Protein AF-A0A2D7XS39-F1 (afdb_monomer_lite)

Sequence (233 aa):
MFDLRCVLALLPALLLLGCTPQSPRDAAYDLILQNSDLSPELRQAIELQRDRPPQDGNQGPLLPLEVTPISEVTIEEADETRYVHSVSVGNWSVKCWYTRRASSTRREVMCDVAPWIGGSIGEFPFATVIGGSVQFSSRRDPQLTIKSPQREANSEWSFACGSKRWSGQSERSRDTMLYDRDAAAFIQVMKTRDCVVSYTPKNGETRDVTMLKHGFREAYSYAQRYMTSPKMG

Structure (mmCIF, N/CA/C/O backbone):
data_AF-A0A2D7XS39-F1
#
_entry.id   AF-A0A2D7XS39-F1
#
loop_
_atom_site.group_PDB
_atom_site.id
_atom_site.type_symbol
_atom_site.label_atom_id
_atom_site.label_alt_id
_atom_site.label_comp_id
_atom_site.label_asym_id
_atom_site.label_entity_id
_atom_site.label_seq_id
_atom_site.pdbx_PDB_ins_code
_atom_site.Cartn_x
_atom_site.Cartn_y
_atom_site.Cartn_z
_atom_site.occupancy
_atom_site.B_iso_or_equiv
_atom_site.auth_seq_id
_atom_site.auth_comp_id
_atom_site.auth_asym_id
_atom_site.auth_atom_id
_atom_site.pdbx_PDB_model_num
ATOM 1 N N . MET A 1 1 ? 59.815 26.074 25.516 1.00 36.22 1 MET A N 1
ATOM 2 C CA . MET A 1 1 ? 59.595 26.431 24.100 1.00 36.22 1 MET A CA 1
ATOM 3 C C . MET A 1 1 ? 58.187 26.001 23.734 1.00 36.22 1 MET A C 1
ATOM 5 O O . MET A 1 1 ? 57.973 24.824 23.490 1.00 36.22 1 MET A O 1
ATOM 9 N N . PHE A 1 2 ? 57.229 26.922 23.813 1.00 29.75 2 PHE A N 1
ATOM 10 C CA . PHE A 1 2 ? 55.861 26.721 23.336 1.00 29.75 2 PHE A CA 1
ATOM 11 C C . PHE A 1 2 ? 55.734 27.543 22.062 1.00 29.75 2 PHE A C 1
ATOM 13 O O . PHE A 1 2 ? 55.921 28.758 22.109 1.00 29.75 2 PHE A O 1
ATOM 20 N N . ASP A 1 3 ? 55.541 26.866 20.933 1.00 29.73 3 ASP A N 1
ATOM 21 C CA . ASP A 1 3 ? 55.447 27.525 19.639 1.00 29.73 3 ASP A CA 1
ATOM 22 C C . ASP A 1 3 ? 54.031 28.069 19.430 1.00 29.73 3 ASP A C 1
ATOM 24 O O . ASP A 1 3 ? 53.022 27.420 19.718 1.00 29.73 3 ASP A O 1
ATOM 28 N N . LEU A 1 4 ? 54.011 29.315 18.984 1.00 34.59 4 LEU A N 1
ATOM 29 C CA . LEU A 1 4 ? 52.914 30.259 18.949 1.00 34.59 4 LEU A CA 1
ATOM 30 C C . LEU A 1 4 ? 52.592 30.493 17.476 1.00 34.59 4 LEU A C 1
ATOM 32 O O . LEU A 1 4 ? 53.328 31.207 16.801 1.00 34.59 4 LEU A O 1
ATOM 36 N N . ARG A 1 5 ? 51.486 29.941 16.966 1.00 34.53 5 ARG A N 1
ATOM 37 C CA . ARG A 1 5 ? 50.914 30.365 15.675 1.00 34.53 5 ARG A CA 1
ATOM 38 C C . ARG A 1 5 ? 49.391 30.435 15.743 1.00 34.53 5 ARG A C 1
ATOM 40 O O . ARG A 1 5 ? 48.683 29.623 15.163 1.00 34.53 5 ARG A O 1
ATOM 47 N N . CYS A 1 6 ? 48.903 31.464 16.433 1.00 31.41 6 CYS A N 1
ATOM 48 C CA . CYS A 1 6 ? 47.623 32.083 16.104 1.00 31.41 6 CYS A CA 1
ATOM 49 C C . CYS A 1 6 ? 47.830 32.942 14.852 1.00 31.41 6 CYS A C 1
ATOM 51 O O . CYS A 1 6 ? 48.403 34.026 14.936 1.00 31.41 6 CYS A O 1
ATOM 53 N N . VAL A 1 7 ? 47.357 32.474 13.700 1.00 32.84 7 VAL A N 1
ATOM 54 C CA . VAL A 1 7 ? 47.045 33.358 12.575 1.00 32.84 7 VAL A CA 1
ATOM 55 C C . VAL A 1 7 ? 45.537 33.554 12.595 1.00 32.84 7 VAL A C 1
ATOM 57 O O . VAL A 1 7 ? 44.775 32.679 12.193 1.00 32.84 7 VAL A O 1
ATOM 60 N N . LEU A 1 8 ? 45.124 34.710 13.117 1.00 34.88 8 LEU A N 1
ATOM 61 C CA . LEU A 1 8 ? 43.824 35.293 12.823 1.00 34.88 8 LEU A CA 1
ATOM 62 C C . LEU A 1 8 ? 43.754 35.524 11.309 1.00 34.88 8 LEU A C 1
ATOM 64 O O . LEU A 1 8 ? 44.429 36.409 10.786 1.00 34.88 8 LEU A O 1
ATOM 68 N N . ALA A 1 9 ? 42.910 34.765 10.621 1.00 32.25 9 ALA A N 1
ATOM 69 C CA . ALA A 1 9 ? 42.350 35.172 9.344 1.00 32.25 9 ALA A CA 1
ATOM 70 C C . ALA A 1 9 ? 40.850 35.404 9.558 1.00 32.25 9 ALA A C 1
ATOM 72 O O . ALA A 1 9 ? 40.092 34.487 9.861 1.00 32.25 9 ALA A O 1
ATOM 73 N N . LEU A 1 10 ? 40.492 36.683 9.488 1.00 33.38 10 LEU A N 1
ATOM 74 C CA . LEU A 1 10 ? 39.162 37.287 9.452 1.00 33.38 10 LEU A CA 1
ATOM 75 C C . LEU A 1 10 ? 38.047 36.357 8.930 1.00 33.38 10 LEU A C 1
ATOM 77 O O . LEU A 1 10 ? 37.942 36.100 7.734 1.00 33.38 10 LEU A O 1
ATOM 81 N N . LEU A 1 11 ? 37.166 35.933 9.836 1.00 31.06 11 LEU A N 1
ATOM 82 C CA . LEU A 1 11 ? 35.819 35.462 9.516 1.00 31.06 11 LEU A CA 1
ATOM 83 C C . LEU A 1 11 ? 34.902 36.682 9.329 1.00 31.06 11 LEU A C 1
ATOM 85 O O . LEU A 1 11 ? 34.767 37.464 10.274 1.00 31.06 11 LEU A O 1
ATOM 89 N N . PRO A 1 12 ? 34.189 36.833 8.199 1.00 37.47 12 PRO A N 1
ATOM 90 C CA . PRO A 1 12 ? 32.917 37.517 8.230 1.00 37.47 12 PRO A CA 1
ATOM 91 C C . PRO A 1 12 ? 31.901 36.546 8.833 1.00 37.47 12 PRO A C 1
ATOM 93 O O . PRO A 1 12 ? 31.498 35.552 8.231 1.00 37.47 12 PRO A O 1
ATOM 96 N N . ALA A 1 13 ? 31.503 36.844 10.064 1.00 41.47 13 ALA A N 1
ATOM 97 C CA . ALA A 1 13 ? 30.257 36.369 10.624 1.00 41.47 13 ALA A CA 1
ATOM 98 C C . ALA A 1 13 ? 29.106 36.875 9.743 1.00 41.47 13 ALA A C 1
ATOM 100 O O . ALA A 1 13 ? 28.754 38.044 9.835 1.00 41.47 13 ALA A O 1
ATOM 101 N N . LEU A 1 14 ? 28.557 36.022 8.877 1.00 37.22 14 LEU A N 1
ATOM 102 C CA . LEU A 1 14 ? 27.189 36.112 8.354 1.00 37.22 14 LEU A CA 1
ATOM 103 C C . LEU A 1 14 ? 26.901 34.894 7.471 1.00 37.22 14 LEU A C 1
ATOM 105 O O . LEU A 1 14 ? 27.392 34.802 6.354 1.00 37.22 14 LEU A O 1
ATOM 109 N N . LEU A 1 15 ? 26.101 33.988 8.041 1.00 34.94 15 LEU A N 1
ATOM 110 C CA . LEU A 1 15 ? 25.218 32.964 7.452 1.00 34.94 15 LEU A CA 1
ATOM 111 C C . LEU A 1 15 ? 25.275 31.672 8.281 1.00 34.94 15 LEU A C 1
ATOM 113 O O . LEU A 1 15 ? 25.484 30.574 7.780 1.00 34.94 15 LEU A O 1
ATOM 117 N N . LEU A 1 16 ? 24.999 31.808 9.581 1.00 35.16 16 LEU A N 1
ATOM 118 C CA . LEU A 1 16 ? 24.351 30.739 10.335 1.00 35.16 16 LEU A CA 1
ATOM 119 C C . LEU A 1 16 ? 22.867 30.718 9.932 1.00 35.16 16 LEU A C 1
ATOM 121 O O . LEU A 1 16 ? 21.994 31.088 10.711 1.00 35.16 16 LEU A O 1
ATOM 125 N N . LEU A 1 17 ? 22.575 30.312 8.694 1.00 36.09 17 LEU A N 1
ATOM 126 C CA . LEU A 1 17 ? 21.318 29.617 8.445 1.00 36.09 17 LEU A CA 1
ATOM 127 C C . LEU A 1 17 ? 21.561 28.213 8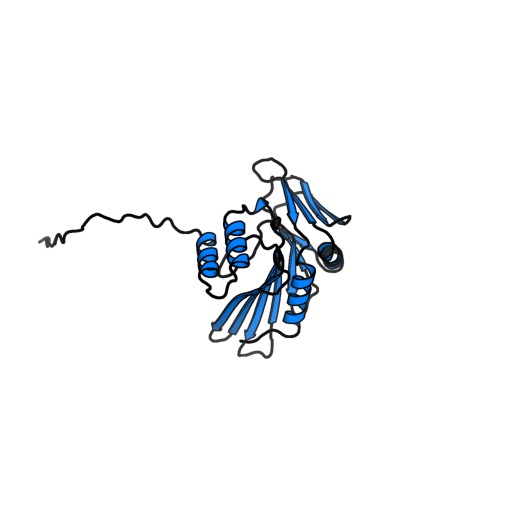.973 1.00 36.09 17 LEU A C 1
ATOM 129 O O . LEU A 1 17 ? 22.277 27.422 8.363 1.00 36.09 17 LEU A O 1
ATOM 133 N N . GLY A 1 18 ? 21.062 27.958 10.180 1.00 32.88 18 GLY A N 1
ATOM 134 C CA . GLY A 1 18 ? 21.101 26.635 10.770 1.00 32.88 18 GLY A CA 1
ATOM 135 C C . GLY A 1 18 ? 20.455 25.647 9.809 1.00 32.88 18 GLY A C 1
ATOM 136 O O . GLY A 1 18 ? 19.232 25.615 9.686 1.00 32.88 18 GLY A O 1
ATOM 137 N N . CYS A 1 19 ? 21.280 24.838 9.144 1.00 39.06 19 CYS A N 1
ATOM 138 C CA . CYS A 1 19 ? 20.850 23.572 8.581 1.00 39.06 19 CYS A CA 1
ATOM 139 C C . CYS A 1 19 ? 20.412 22.718 9.767 1.00 39.06 19 CYS A C 1
ATOM 141 O O . CYS A 1 19 ? 21.209 22.036 10.411 1.00 39.06 19 CYS A O 1
ATOM 143 N N . THR A 1 20 ? 19.133 22.827 10.108 1.00 50.84 20 THR A N 1
ATOM 144 C CA . THR A 1 20 ? 18.457 21.788 10.871 1.00 50.84 20 THR A CA 1
ATOM 145 C C . THR A 1 20 ? 18.714 20.467 10.147 1.00 50.84 20 THR A C 1
ATOM 147 O O . THR A 1 20 ? 18.712 20.445 8.913 1.00 50.84 20 THR A O 1
ATOM 150 N N . PRO A 1 21 ? 18.993 19.365 10.862 1.00 45.06 21 PRO A N 1
ATOM 151 C CA . PRO A 1 21 ? 19.063 18.075 10.203 1.00 45.06 21 PRO A CA 1
ATOM 152 C C . PRO A 1 21 ? 17.690 17.818 9.576 1.00 45.06 21 PRO A C 1
ATOM 154 O O . PRO A 1 21 ? 16.707 17.633 10.297 1.00 45.06 21 PRO A O 1
ATOM 157 N N . GLN A 1 22 ? 17.618 17.862 8.242 1.00 57.19 22 GLN A N 1
ATOM 158 C CA . GLN A 1 22 ? 16.451 17.396 7.503 1.00 57.19 22 GLN A CA 1
ATOM 159 C C . GLN A 1 22 ? 16.158 15.985 7.985 1.00 57.19 22 GLN A C 1
ATOM 161 O O . GLN A 1 22 ? 17.055 15.135 8.037 1.00 57.19 22 GLN A O 1
ATOM 166 N N . SER A 1 23 ? 14.917 15.731 8.390 1.00 60.38 23 SER A N 1
ATOM 167 C CA . SER A 1 23 ? 14.563 14.368 8.747 1.00 60.38 23 SER A CA 1
ATOM 168 C C . SER A 1 23 ? 14.767 13.476 7.508 1.00 60.38 23 SER A C 1
ATOM 170 O O . SER A 1 23 ? 14.586 13.946 6.381 1.00 60.38 23 SER A O 1
ATOM 172 N N . PRO A 1 24 ? 15.102 12.179 7.654 1.00 57.19 24 PRO A N 1
ATOM 173 C CA . PRO A 1 24 ? 15.197 11.265 6.508 1.00 57.19 24 PRO A CA 1
ATOM 174 C C . PRO A 1 24 ? 13.922 11.230 5.649 1.00 57.19 24 PRO A C 1
ATOM 176 O O . PRO A 1 24 ? 13.959 10.864 4.479 1.00 57.19 24 PRO A O 1
ATOM 179 N N . ARG A 1 25 ? 12.786 11.616 6.243 1.00 54.06 25 ARG A N 1
ATOM 180 C CA . ARG A 1 25 ? 11.518 11.848 5.556 1.00 54.06 25 ARG A CA 1
ATOM 181 C C . ARG A 1 25 ? 11.608 13.052 4.615 1.00 54.06 25 ARG A C 1
ATOM 183 O O . ARG A 1 25 ? 11.310 12.887 3.439 1.00 54.06 25 ARG A O 1
ATOM 190 N N . ASP A 1 26 ? 12.027 14.215 5.106 1.00 58.00 26 ASP A N 1
ATOM 191 C CA . ASP A 1 26 ? 12.093 15.458 4.321 1.00 58.00 26 ASP A CA 1
ATOM 192 C C . ASP A 1 26 ? 13.069 15.332 3.144 1.00 58.00 26 ASP A C 1
ATOM 194 O O . ASP A 1 26 ? 12.731 15.701 2.023 1.00 58.00 26 ASP A O 1
ATOM 198 N N . ALA A 1 27 ? 14.221 14.691 3.366 1.00 60.78 27 ALA A N 1
ATOM 199 C CA . ALA A 1 27 ? 15.197 14.421 2.309 1.00 60.78 27 ALA A CA 1
ATOM 200 C C . ALA A 1 27 ? 14.632 13.534 1.178 1.00 60.78 27 ALA A C 1
ATOM 202 O O . ALA A 1 27 ? 14.939 13.746 0.007 1.00 60.78 27 ALA A O 1
ATOM 203 N N . ALA A 1 28 ? 13.779 12.554 1.503 1.00 58.25 28 ALA A N 1
ATOM 204 C CA . ALA A 1 28 ? 13.157 11.689 0.500 1.00 58.25 28 ALA A CA 1
ATOM 205 C C . ALA A 1 28 ? 12.107 12.429 -0.347 1.00 58.25 28 ALA A C 1
ATOM 207 O O . ALA A 1 28 ? 12.023 12.191 -1.552 1.00 58.25 28 ALA A O 1
ATOM 208 N N . TYR A 1 29 ? 11.327 13.337 0.253 1.00 60.84 29 TYR A N 1
ATOM 209 C CA . TYR A 1 29 ? 10.402 14.184 -0.509 1.00 60.84 29 TYR A CA 1
ATOM 210 C C . TYR A 1 29 ? 11.146 15.111 -1.456 1.00 60.84 29 TYR A C 1
ATOM 212 O O . TYR A 1 29 ? 10.738 15.240 -2.606 1.00 60.84 29 TYR A O 1
ATOM 220 N N . ASP A 1 30 ? 12.233 15.724 -0.993 1.00 65.50 30 ASP A N 1
ATOM 221 C CA . ASP A 1 30 ? 13.013 16.640 -1.817 1.00 65.50 30 ASP A CA 1
ATOM 222 C C . ASP A 1 30 ? 13.611 15.923 -3.033 1.00 65.50 30 ASP A C 1
ATOM 224 O O . ASP A 1 30 ? 13.536 16.451 -4.138 1.00 65.50 30 ASP A O 1
ATOM 228 N N . LEU A 1 31 ? 14.103 14.688 -2.872 1.00 62.44 31 LEU A N 1
ATOM 229 C CA . LEU A 1 31 ? 14.583 13.866 -3.991 1.00 62.44 31 LEU A CA 1
ATOM 230 C C . LEU A 1 31 ? 13.484 13.569 -5.019 1.00 62.44 31 LEU A C 1
ATOM 232 O O . LEU A 1 31 ? 13.721 13.674 -6.220 1.00 62.44 31 LEU A O 1
ATOM 236 N N . ILE A 1 32 ? 12.275 13.223 -4.564 1.00 61.75 32 ILE A N 1
ATOM 237 C CA . ILE A 1 32 ? 11.143 12.975 -5.465 1.00 61.75 32 ILE A CA 1
ATOM 238 C C . ILE A 1 32 ? 10.759 14.278 -6.175 1.00 61.75 32 ILE A C 1
ATOM 240 O O . ILE A 1 32 ? 10.653 14.300 -7.395 1.00 61.75 32 ILE A O 1
ATOM 244 N N . LEU A 1 33 ? 10.595 15.380 -5.440 1.00 67.00 33 LEU A N 1
ATOM 245 C CA . LEU A 1 33 ? 10.200 16.676 -5.997 1.00 67.00 33 LEU A CA 1
ATOM 246 C C . LEU A 1 33 ? 11.266 17.281 -6.923 1.00 67.00 33 LEU A C 1
ATOM 248 O O . LEU A 1 33 ? 10.940 18.114 -7.766 1.00 67.00 33 LEU A O 1
ATOM 252 N N . GLN A 1 34 ? 12.525 16.871 -6.826 1.00 68.38 34 GLN A N 1
ATOM 253 C CA . GLN A 1 34 ? 13.566 17.276 -7.773 1.00 68.38 34 GLN A CA 1
ATOM 254 C C . GLN A 1 34 ? 13.463 16.566 -9.133 1.00 68.38 34 GLN A C 1
ATOM 256 O O . GLN A 1 34 ? 14.101 17.008 -10.086 1.00 68.38 34 GLN A O 1
ATOM 261 N N . ASN A 1 35 ? 12.639 15.520 -9.263 1.00 65.00 35 ASN A N 1
ATOM 262 C CA . ASN A 1 35 ? 12.405 14.851 -10.539 1.00 65.00 35 ASN A CA 1
ATOM 263 C C . ASN A 1 35 ? 11.616 15.769 -11.503 1.00 65.00 35 ASN A C 1
ATOM 265 O O . ASN A 1 35 ? 10.480 16.170 -11.223 1.00 65.00 35 ASN A O 1
ATOM 269 N N . SER A 1 36 ? 12.241 16.113 -12.636 1.00 64.19 36 SER A N 1
ATOM 270 C CA . SER A 1 36 ? 11.687 16.990 -13.678 1.00 64.19 36 SER A CA 1
ATOM 271 C C . SER A 1 36 ? 10.506 16.381 -14.427 1.00 64.19 36 SER A C 1
ATOM 273 O O . SER A 1 36 ? 9.717 17.121 -15.008 1.00 64.19 36 SER A O 1
ATOM 275 N N . ASP A 1 37 ? 10.368 15.058 -14.388 1.00 64.50 37 ASP A N 1
ATOM 276 C CA . ASP A 1 37 ? 9.390 14.313 -15.182 1.00 64.50 37 ASP A CA 1
ATOM 277 C C . ASP A 1 37 ? 8.052 14.143 -14.443 1.00 64.50 37 ASP A C 1
ATOM 279 O O . ASP A 1 37 ? 7.102 13.566 -14.972 1.00 64.50 37 ASP A O 1
ATOM 283 N N . LEU A 1 38 ? 7.949 14.655 -13.210 1.00 58.50 38 LEU A N 1
ATOM 284 C CA . LEU A 1 38 ? 6.698 14.660 -12.459 1.00 58.50 38 LEU A CA 1
ATOM 285 C C . LEU A 1 38 ? 5.711 15.667 -13.048 1.00 58.50 38 LEU A C 1
ATOM 287 O O . LEU A 1 38 ? 6.014 16.858 -13.160 1.00 58.50 38 LEU A O 1
ATOM 291 N N . SER A 1 39 ? 4.487 15.207 -13.319 1.00 61.50 39 SER A N 1
ATOM 292 C CA . SER A 1 39 ? 3.403 16.107 -13.709 1.00 61.50 39 SER A CA 1
ATOM 293 C C . SER A 1 39 ? 3.091 17.116 -12.586 1.00 61.50 39 SER A C 1
ATOM 295 O O . SER A 1 39 ? 3.282 16.802 -11.401 1.00 61.50 39 SER A O 1
ATOM 297 N N . PRO A 1 40 ? 2.589 18.321 -12.913 1.00 64.88 40 PRO A N 1
ATOM 298 C CA . PRO A 1 40 ? 2.191 19.316 -11.915 1.00 64.88 40 PRO A CA 1
ATOM 299 C C . PRO A 1 40 ? 1.188 18.778 -10.884 1.00 64.88 40 PRO A C 1
ATOM 301 O O . PRO A 1 40 ? 1.301 19.072 -9.695 1.00 64.88 40 PRO A O 1
ATOM 304 N N . GLU A 1 41 ? 0.246 17.943 -11.318 1.00 54.91 41 GLU A N 1
ATOM 305 C CA . GLU A 1 41 ? -0.782 17.334 -10.470 1.00 54.91 41 GLU A CA 1
ATOM 306 C C . GLU A 1 41 ? -0.169 16.345 -9.477 1.00 54.91 41 GLU A C 1
ATOM 308 O O . GLU A 1 41 ? -0.542 16.321 -8.302 1.00 54.91 41 GLU A O 1
ATOM 313 N N . LEU A 1 42 ? 0.802 15.543 -9.925 1.00 56.06 42 LEU A N 1
ATOM 314 C CA . LEU A 1 42 ? 1.500 14.600 -9.058 1.00 56.06 42 LEU A CA 1
ATOM 315 C C . LEU A 1 42 ? 2.417 15.328 -8.074 1.00 56.06 42 LEU A C 1
ATOM 317 O O . LEU A 1 42 ? 2.445 14.976 -6.897 1.00 56.06 42 LEU A O 1
ATOM 321 N N . ARG A 1 43 ? 3.120 16.371 -8.523 1.00 67.69 43 ARG A N 1
ATOM 322 C CA . ARG A 1 43 ? 3.928 17.241 -7.658 1.00 67.69 43 ARG A CA 1
ATOM 323 C C . ARG A 1 43 ? 3.074 17.851 -6.547 1.00 67.69 43 ARG A C 1
ATOM 325 O O . ARG A 1 43 ? 3.401 17.691 -5.374 1.00 67.69 43 ARG A O 1
ATOM 332 N N . GLN A 1 44 ? 1.930 18.431 -6.903 1.00 61.16 44 GLN A N 1
ATOM 333 C CA . GLN A 1 44 ? 0.979 18.985 -5.941 1.00 61.16 44 GLN A CA 1
ATOM 334 C C . GLN A 1 44 ? 0.428 17.910 -4.992 1.00 61.16 44 GLN A C 1
ATOM 336 O O . GLN A 1 44 ? 0.265 18.155 -3.798 1.00 61.16 44 GLN A O 1
ATOM 341 N N . ALA A 1 45 ? 0.164 16.700 -5.489 1.00 55.91 45 ALA A N 1
ATOM 342 C CA . ALA A 1 45 ? -0.263 15.584 -4.654 1.00 55.91 45 ALA A CA 1
ATOM 343 C C . ALA A 1 45 ? 0.832 15.132 -3.677 1.00 55.91 45 ALA A C 1
ATOM 345 O O . ALA A 1 45 ? 0.528 14.845 -2.522 1.00 55.91 45 ALA A O 1
ATOM 346 N N . ILE A 1 46 ? 2.095 15.076 -4.105 1.00 62.47 46 ILE A N 1
ATOM 347 C CA . ILE A 1 46 ? 3.244 14.751 -3.249 1.00 62.47 46 ILE A CA 1
ATOM 348 C C . ILE A 1 46 ? 3.405 15.810 -2.160 1.00 62.47 46 ILE A C 1
ATOM 350 O O . ILE A 1 46 ? 3.563 15.451 -0.996 1.00 62.47 46 ILE A O 1
ATOM 354 N N . GLU A 1 47 ? 3.303 17.090 -2.516 1.00 66.06 47 GLU A N 1
ATOM 355 C CA . GLU A 1 47 ? 3.359 18.215 -1.579 1.00 66.06 47 GLU A CA 1
ATOM 356 C C . GLU A 1 47 ? 2.197 18.171 -0.575 1.00 66.06 47 GLU A C 1
ATOM 358 O O . GLU A 1 47 ? 2.423 18.222 0.630 1.00 66.06 47 GLU A O 1
ATOM 363 N N . LEU A 1 48 ? 0.960 17.936 -1.025 1.00 58.25 48 LEU A N 1
ATOM 364 C CA . LEU A 1 48 ? -0.196 17.766 -0.132 1.00 58.25 48 LEU A CA 1
ATOM 365 C C . LEU A 1 48 ? -0.011 16.576 0.827 1.00 58.25 48 LEU A C 1
ATOM 367 O O . LEU A 1 48 ? -0.467 16.588 1.968 1.00 58.25 48 LEU A O 1
ATOM 371 N N . GLN A 1 49 ? 0.648 15.520 0.354 1.00 55.16 49 GLN A N 1
ATOM 372 C CA . GLN A 1 49 ? 0.942 14.315 1.126 1.00 55.16 49 GLN A CA 1
ATOM 373 C C . GLN A 1 49 ? 2.205 14.456 1.992 1.00 55.16 49 GLN A C 1
ATOM 375 O O . GLN A 1 49 ? 2.447 13.606 2.855 1.00 55.16 49 GLN A O 1
ATOM 380 N N . ARG A 1 50 ? 3.004 15.513 1.794 1.00 61.09 50 ARG A N 1
ATOM 381 C CA . ARG A 1 50 ? 4.161 15.874 2.621 1.00 61.09 50 ARG A CA 1
ATOM 382 C C . ARG A 1 50 ? 3.753 16.289 4.012 1.00 61.09 50 ARG A C 1
ATOM 384 O O . ARG A 1 50 ? 4.255 15.739 4.991 1.00 61.09 50 ARG A O 1
ATOM 391 N N . ASP A 1 51 ? 2.782 17.180 4.079 1.00 58.06 51 ASP A N 1
ATOM 392 C CA . ASP A 1 51 ? 2.353 17.772 5.341 1.00 58.06 51 ASP A CA 1
ATOM 393 C C . ASP A 1 51 ? 1.274 16.941 6.035 1.00 58.06 51 ASP A C 1
ATOM 395 O O . ASP A 1 51 ? 0.875 17.224 7.166 1.00 58.06 51 ASP A O 1
ATOM 399 N N . ARG A 1 52 ? 0.832 15.857 5.387 1.00 57.62 52 ARG A N 1
ATOM 400 C CA . ARG A 1 52 ? -0.133 14.943 5.976 1.00 57.62 52 ARG A CA 1
ATOM 401 C C . ARG A 1 52 ? 0.496 14.090 7.059 1.00 57.62 52 ARG A C 1
ATOM 403 O O . ARG A 1 52 ? 1.541 13.457 6.848 1.00 57.62 52 ARG A O 1
ATOM 410 N N . PRO A 1 53 ? -0.115 14.063 8.245 1.00 59.12 53 PRO A N 1
ATOM 411 C CA . PRO A 1 53 ? 0.390 13.244 9.306 1.00 59.12 53 PRO A CA 1
ATOM 412 C C . PRO A 1 53 ? -0.006 11.775 9.044 1.00 59.12 53 PRO A C 1
ATOM 414 O O . PRO A 1 53 ? -1.067 11.501 8.479 1.00 59.12 53 PRO A O 1
ATOM 417 N N . PRO A 1 54 ? 0.824 10.789 9.430 1.00 57.03 54 PRO A N 1
ATOM 418 C CA . PRO A 1 54 ? 0.598 9.398 9.030 1.00 57.03 54 PRO A CA 1
ATOM 419 C C . PRO A 1 54 ? -0.699 8.767 9.557 1.00 57.03 54 PRO A C 1
ATOM 421 O O . PRO A 1 54 ? -1.111 7.715 9.070 1.00 57.03 54 PRO A O 1
ATOM 424 N N . GLN A 1 55 ? -1.335 9.401 10.545 1.00 57.56 55 GLN A N 1
ATOM 425 C CA . GLN A 1 55 ? -2.651 9.023 11.054 1.00 57.56 55 GLN A CA 1
ATOM 426 C C . GLN A 1 55 ? -3.817 9.265 10.085 1.00 57.56 55 GLN A C 1
ATOM 428 O O . GLN A 1 55 ? -4.918 8.825 10.387 1.00 57.56 55 GLN A O 1
ATOM 433 N N . ASP A 1 56 ? -3.605 9.904 8.935 1.00 64.56 56 ASP A N 1
ATOM 434 C CA . ASP A 1 56 ? -4.700 10.226 8.006 1.00 64.56 56 ASP A CA 1
ATOM 435 C C . ASP A 1 56 ? -4.936 9.135 6.940 1.00 64.56 56 ASP A C 1
ATOM 437 O O . ASP A 1 56 ? -5.902 9.188 6.173 1.00 64.56 56 ASP A O 1
ATOM 441 N N . GLY A 1 57 ? -4.087 8.100 6.892 1.00 69.44 57 GLY A N 1
ATOM 442 C CA . GLY A 1 57 ? -4.164 7.072 5.850 1.00 69.44 57 GLY A CA 1
ATOM 443 C C . GLY A 1 57 ? -3.858 7.659 4.467 1.00 69.44 57 GLY A C 1
ATOM 444 O O . GLY A 1 57 ? -3.204 8.692 4.358 1.00 69.44 57 GLY A O 1
ATOM 445 N N . ASN A 1 58 ? -4.332 7.026 3.389 1.00 75.69 58 ASN A N 1
ATOM 446 C CA . ASN A 1 58 ? -4.234 7.579 2.024 1.00 75.69 58 ASN A CA 1
ATOM 447 C C . ASN A 1 58 ? -5.481 8.392 1.618 1.00 75.69 58 ASN A C 1
ATOM 449 O O . ASN A 1 58 ? -5.735 8.586 0.425 1.00 75.69 58 ASN A O 1
ATOM 453 N N . GLN A 1 59 ? -6.279 8.846 2.590 1.00 69.69 59 GLN A N 1
ATOM 454 C CA . GLN A 1 59 ? -7.477 9.654 2.347 1.00 69.69 59 GLN A CA 1
ATOM 455 C C . GLN A 1 59 ? -7.077 10.997 1.775 1.00 69.69 59 GLN A C 1
ATOM 457 O O . GLN A 1 59 ? -6.237 11.657 2.360 1.00 69.69 59 GLN A O 1
ATOM 462 N N . GLY A 1 60 ? -7.660 11.448 0.670 1.00 70.12 60 GLY A N 1
ATOM 463 C CA . GLY A 1 60 ? -7.316 12.713 0.019 1.00 70.12 60 GLY A CA 1
ATOM 464 C C . GLY A 1 60 ? -8.030 12.885 -1.310 1.00 70.12 60 GLY A C 1
ATOM 465 O O . GLY A 1 60 ? -8.931 12.101 -1.608 1.00 70.12 60 GLY A O 1
ATOM 466 N N . PRO A 1 61 ? -7.616 13.874 -2.120 1.00 72.25 61 PRO A N 1
ATOM 467 C CA . PRO A 1 61 ? -8.010 13.925 -3.518 1.00 72.25 61 PRO A CA 1
ATOM 468 C C . PRO A 1 61 ? -7.738 12.577 -4.191 1.00 72.25 61 PRO A C 1
ATOM 470 O O . PRO A 1 61 ? -6.725 11.921 -3.917 1.00 72.25 61 PRO A O 1
ATOM 473 N N . LEU A 1 62 ? -8.665 12.157 -5.048 1.00 79.12 62 LEU A N 1
ATOM 474 C CA . LEU A 1 62 ? -8.483 10.959 -5.854 1.00 79.12 62 LEU A CA 1
ATOM 475 C C . LEU A 1 62 ? -7.389 11.240 -6.879 1.00 79.12 62 LEU A C 1
ATOM 477 O O . LEU A 1 62 ? -7.525 12.147 -7.698 1.00 79.12 62 LEU A O 1
ATOM 481 N N . LEU A 1 63 ? -6.304 10.475 -6.811 1.00 77.19 63 LEU A N 1
ATOM 482 C CA . LEU A 1 63 ? -5.193 10.628 -7.745 1.00 77.19 63 LEU A CA 1
ATOM 483 C C . LEU A 1 63 ? -5.499 9.913 -9.073 1.00 77.19 63 LEU A C 1
ATOM 485 O O . LEU A 1 63 ? -6.333 9.000 -9.099 1.00 77.19 63 LEU A O 1
ATOM 489 N N . PRO A 1 64 ? -4.847 10.294 -10.183 1.00 76.25 64 PRO A N 1
ATOM 490 C CA . PRO A 1 64 ? -5.022 9.615 -11.462 1.00 76.25 64 PRO A CA 1
ATOM 491 C C . PRO A 1 64 ? -4.764 8.107 -11.359 1.00 76.25 64 PRO A C 1
ATOM 493 O O . PRO A 1 64 ? -3.856 7.663 -10.662 1.00 76.25 64 PRO A O 1
ATOM 496 N N . LEU A 1 65 ? -5.561 7.309 -12.074 1.00 85.56 65 LEU A N 1
ATOM 497 C CA . LEU A 1 65 ? -5.363 5.855 -12.175 1.00 85.56 65 LEU A CA 1
ATOM 498 C C . LEU A 1 65 ? -4.262 5.469 -13.175 1.00 85.56 65 LEU A C 1
ATOM 500 O O . LEU A 1 65 ? -3.993 4.285 -13.373 1.00 85.56 65 LEU A O 1
ATOM 504 N N . GLU A 1 66 ? -3.647 6.454 -13.826 1.00 83.06 66 GLU A N 1
ATOM 505 C CA . GLU A 1 66 ? -2.493 6.241 -14.687 1.00 83.06 66 GLU A CA 1
ATOM 506 C C . GLU A 1 66 ? -1.282 5.792 -13.864 1.00 83.06 66 GLU A C 1
ATOM 508 O O . GLU A 1 66 ? -1.044 6.270 -12.753 1.00 83.06 66 GLU A O 1
ATOM 513 N N . VAL A 1 67 ? -0.516 4.851 -14.419 1.00 83.38 67 VAL A N 1
ATOM 514 C CA . VAL A 1 67 ? 0.722 4.388 -13.797 1.00 83.38 67 VAL A CA 1
ATOM 515 C C . VAL A 1 67 ? 1.786 5.450 -13.998 1.00 83.38 67 VAL A C 1
ATOM 517 O O . VAL A 1 67 ? 2.280 5.612 -15.112 1.00 83.38 67 VAL A O 1
ATOM 520 N N . THR A 1 68 ? 2.177 6.120 -12.919 1.00 74.62 68 THR A N 1
ATOM 521 C CA . THR A 1 68 ? 3.209 7.157 -12.987 1.00 74.62 68 THR A CA 1
ATOM 522 C C . THR A 1 68 ? 4.515 6.648 -12.380 1.00 74.62 68 THR A C 1
ATOM 524 O O . THR A 1 68 ? 4.512 6.200 -11.229 1.00 74.62 68 THR A O 1
ATOM 527 N N . PRO A 1 69 ? 5.641 6.678 -13.114 1.00 75.25 69 PRO A N 1
ATOM 528 C CA . PRO A 1 69 ? 6.952 6.372 -12.551 1.00 75.25 69 PRO A CA 1
ATOM 529 C C . PRO A 1 69 ? 7.309 7.334 -11.414 1.00 75.25 69 PRO A C 1
ATOM 531 O O . PRO A 1 69 ? 7.095 8.537 -11.525 1.00 75.25 69 PRO A O 1
ATOM 534 N N . ILE A 1 70 ? 7.864 6.806 -10.323 1.00 69.00 70 ILE A N 1
ATOM 535 C CA . ILE A 1 70 ? 8.377 7.611 -9.202 1.00 69.00 70 ILE A CA 1
ATOM 536 C C . ILE A 1 70 ? 9.897 7.555 -9.179 1.00 69.00 70 ILE A C 1
ATOM 538 O O . ILE A 1 70 ? 10.563 8.583 -9.097 1.00 69.00 70 ILE A O 1
ATOM 542 N N . SER A 1 71 ? 10.445 6.340 -9.218 1.00 70.31 71 SER A N 1
ATOM 543 C CA . SER A 1 71 ? 11.882 6.116 -9.214 1.00 70.31 71 SER A CA 1
ATOM 544 C C . SER A 1 71 ? 12.240 4.782 -9.849 1.00 70.31 71 SER A C 1
ATOM 546 O O . SER A 1 71 ? 11.497 3.798 -9.763 1.00 70.31 71 SER A O 1
ATOM 548 N N . GLU A 1 72 ? 13.418 4.766 -10.454 1.00 73.75 72 GLU A N 1
ATOM 549 C CA . GLU A 1 72 ? 14.067 3.578 -10.975 1.00 73.75 72 GLU A CA 1
ATOM 550 C C . GLU A 1 72 ? 15.540 3.649 -10.590 1.00 73.75 72 GLU A C 1
ATOM 552 O O . GLU A 1 72 ? 16.206 4.650 -10.850 1.00 73.75 72 GLU A O 1
ATOM 557 N N . VAL A 1 73 ? 16.020 2.628 -9.887 1.00 75.19 73 VAL A N 1
ATOM 558 C CA . VAL A 1 73 ? 17.385 2.593 -9.363 1.00 75.19 73 VAL A CA 1
ATOM 559 C C . VAL A 1 73 ? 17.974 1.218 -9.611 1.00 75.19 73 VAL A C 1
ATOM 561 O O . VAL A 1 73 ? 17.397 0.203 -9.214 1.00 75.19 73 VAL A O 1
ATOM 564 N N . THR A 1 74 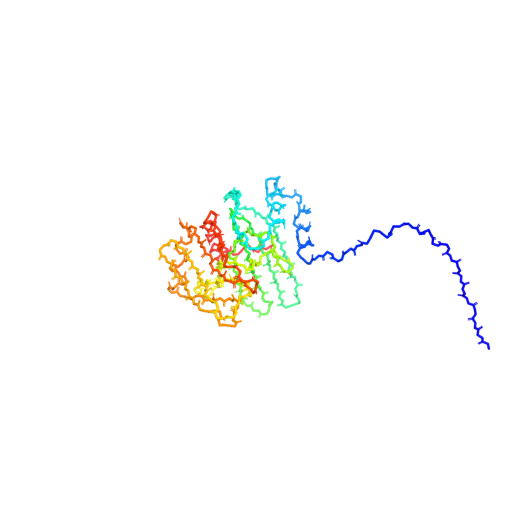? 19.153 1.210 -10.220 1.00 80.25 74 THR A N 1
ATOM 565 C CA . THR A 1 74 ? 19.987 0.022 -10.376 1.00 80.25 74 THR A CA 1
ATOM 566 C C . THR A 1 74 ? 21.157 0.123 -9.410 1.00 80.25 74 THR A C 1
ATOM 568 O O . THR A 1 74 ? 21.879 1.118 -9.401 1.00 80.25 74 THR A O 1
ATOM 571 N N . ILE A 1 75 ? 21.331 -0.910 -8.595 1.00 77.44 75 ILE A N 1
ATOM 572 C CA . ILE A 1 75 ? 22.451 -1.073 -7.673 1.00 77.44 75 ILE A CA 1
ATOM 573 C C . ILE A 1 75 ? 23.254 -2.270 -8.173 1.00 77.44 75 ILE A C 1
ATOM 575 O O . ILE A 1 75 ? 22.751 -3.396 -8.207 1.00 77.44 75 ILE A O 1
ATOM 579 N N . GLU A 1 76 ? 24.488 -2.011 -8.590 1.00 79.19 76 GLU A N 1
ATOM 580 C CA . GLU A 1 76 ? 25.431 -3.036 -9.028 1.00 79.19 76 GLU A CA 1
ATOM 581 C C . GLU A 1 76 ? 26.456 -3.290 -7.921 1.00 79.19 76 GLU A C 1
ATOM 583 O O . GLU A 1 76 ? 27.277 -2.429 -7.605 1.00 79.19 76 GLU A O 1
ATOM 588 N N . GLU A 1 77 ? 26.406 -4.481 -7.329 1.00 79.31 77 GLU A N 1
ATOM 589 C CA . GLU A 1 77 ? 27.411 -4.994 -6.399 1.00 79.31 77 GLU A CA 1
ATOM 590 C C . GLU A 1 77 ? 28.212 -6.122 -7.075 1.00 79.31 77 GLU A C 1
ATOM 592 O O . GLU A 1 77 ? 27.820 -6.659 -8.114 1.00 79.31 77 GLU A O 1
ATOM 597 N N . ALA A 1 78 ? 29.363 -6.489 -6.502 1.00 77.06 78 ALA A N 1
ATOM 598 C CA . ALA A 1 78 ? 30.296 -7.442 -7.116 1.00 77.06 78 ALA A CA 1
ATOM 599 C C . ALA A 1 78 ? 29.679 -8.830 -7.396 1.00 77.06 78 ALA A C 1
ATOM 601 O O . ALA A 1 78 ? 30.125 -9.540 -8.299 1.00 77.06 78 ALA A O 1
ATOM 602 N N . ASP A 1 79 ? 28.665 -9.228 -6.629 1.00 82.56 79 ASP A N 1
ATOM 603 C CA . ASP A 1 79 ? 28.003 -10.531 -6.692 1.00 82.56 79 ASP A CA 1
ATOM 604 C C . ASP A 1 79 ? 26.482 -10.454 -6.915 1.00 82.56 79 ASP A C 1
ATOM 606 O O . ASP A 1 79 ? 25.846 -11.487 -7.172 1.00 82.56 79 ASP A O 1
ATOM 610 N N . GLU A 1 80 ? 25.890 -9.259 -6.881 1.00 82.12 80 GLU A N 1
ATOM 611 C CA . GLU A 1 80 ? 24.446 -9.053 -6.954 1.00 82.12 80 GLU A CA 1
ATOM 612 C C . GLU A 1 80 ? 24.087 -7.771 -7.717 1.00 82.12 80 GLU A C 1
ATOM 614 O O . GLU A 1 80 ? 24.592 -6.689 -7.438 1.00 82.12 80 GLU A O 1
ATOM 619 N N . THR A 1 81 ? 23.159 -7.881 -8.667 1.00 81.38 81 THR A N 1
ATOM 620 C CA . THR A 1 81 ? 22.506 -6.716 -9.268 1.00 81.38 81 THR A CA 1
ATOM 621 C C . THR A 1 81 ? 21.089 -6.608 -8.733 1.00 81.38 81 THR A C 1
ATOM 623 O O . THR A 1 81 ? 20.303 -7.564 -8.821 1.00 81.38 81 THR A O 1
ATOM 626 N N . ARG A 1 82 ? 20.746 -5.434 -8.203 1.00 81.88 82 ARG A N 1
ATOM 627 C CA . ARG A 1 82 ? 19.417 -5.123 -7.673 1.00 81.88 82 ARG A CA 1
ATOM 628 C C . ARG A 1 82 ? 18.807 -3.990 -8.477 1.00 81.88 82 ARG A C 1
ATOM 630 O O . ARG A 1 82 ? 19.432 -2.961 -8.688 1.00 81.88 82 ARG A O 1
ATOM 637 N N . TYR A 1 83 ? 17.566 -4.183 -8.886 1.00 83.06 83 TYR A N 1
ATOM 638 C CA . TYR A 1 83 ? 16.785 -3.191 -9.605 1.00 83.06 83 TYR A CA 1
ATOM 639 C C . TYR A 1 83 ? 15.553 -2.881 -8.769 1.00 83.06 83 TYR A C 1
ATOM 641 O O . TYR A 1 83 ? 14.793 -3.789 -8.414 1.00 83.06 83 TYR A O 1
ATOM 649 N N . VAL A 1 84 ? 15.372 -1.610 -8.437 1.00 82.06 84 VAL A N 1
ATOM 650 C CA . VAL A 1 84 ? 14.226 -1.109 -7.683 1.00 82.06 84 VAL A CA 1
ATOM 651 C C . VAL A 1 84 ? 13.408 -0.224 -8.601 1.00 82.06 84 VAL A C 1
ATOM 653 O O . VAL A 1 84 ? 13.910 0.769 -9.120 1.00 82.06 84 VAL A O 1
ATOM 656 N N . HIS A 1 85 ? 12.143 -0.579 -8.783 1.00 83.88 85 HIS A N 1
ATOM 657 C CA . HIS A 1 85 ? 11.217 0.136 -9.648 1.00 83.88 85 HIS A CA 1
ATOM 658 C C . HIS A 1 85 ? 9.967 0.513 -8.855 1.00 83.88 85 HIS A C 1
ATOM 660 O O . HIS A 1 85 ? 9.282 -0.358 -8.309 1.00 83.88 85 HIS A O 1
ATOM 666 N N . SER A 1 86 ? 9.680 1.811 -8.783 1.00 81.69 86 SER A N 1
ATOM 667 C CA . SER A 1 86 ? 8.571 2.359 -8.001 1.00 81.69 86 SER A CA 1
ATOM 668 C C . SER A 1 86 ? 7.624 3.157 -8.889 1.00 81.69 86 SER A C 1
ATOM 670 O O . SER A 1 86 ? 8.059 4.032 -9.638 1.00 81.69 86 SER A O 1
ATOM 672 N N . VAL A 1 87 ? 6.323 2.895 -8.761 1.00 82.00 87 VAL A N 1
ATOM 673 C CA . VAL A 1 87 ? 5.255 3.626 -9.461 1.00 82.00 87 VAL A CA 1
ATOM 674 C C . VAL A 1 87 ? 4.132 4.020 -8.508 1.00 82.00 87 VAL A C 1
ATOM 676 O O . VAL A 1 87 ? 3.916 3.369 -7.481 1.00 82.00 87 VAL A O 1
ATOM 679 N N . SER A 1 88 ? 3.399 5.073 -8.851 1.00 81.75 88 SER A N 1
ATOM 680 C CA . SER A 1 88 ? 2.141 5.450 -8.207 1.00 81.75 88 SER A CA 1
ATOM 681 C C . SER A 1 88 ? 0.973 5.121 -9.132 1.00 81.75 88 SER A C 1
ATOM 683 O O . SER A 1 88 ? 1.091 5.198 -10.357 1.00 81.75 88 SER A O 1
ATOM 685 N N . VAL A 1 89 ? -0.145 4.696 -8.541 1.00 86.44 89 VAL A N 1
ATOM 686 C CA . VAL A 1 89 ? -1.395 4.391 -9.246 1.00 86.44 89 VAL A CA 1
ATOM 687 C C . VAL A 1 89 ? -2.569 4.711 -8.322 1.00 86.44 89 VAL A C 1
ATOM 689 O O . VAL A 1 89 ? -2.786 4.029 -7.315 1.00 86.44 89 VAL A O 1
ATOM 692 N N . GLY A 1 90 ? -3.340 5.752 -8.637 1.00 86.31 90 GLY A N 1
ATOM 693 C CA . GLY A 1 90 ? -4.354 6.281 -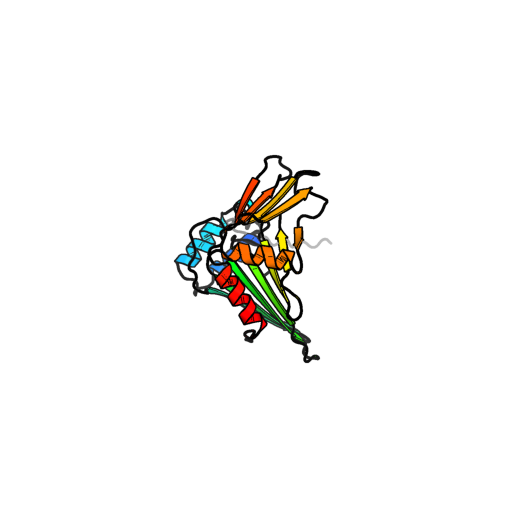7.726 1.00 86.31 90 GLY A CA 1
ATOM 694 C C . GLY A 1 90 ? -3.753 6.604 -6.355 1.00 86.31 90 GLY A C 1
ATOM 695 O O . GLY A 1 90 ? -2.635 7.102 -6.255 1.00 86.31 90 GLY A O 1
ATOM 696 N N . ASN A 1 91 ? -4.471 6.298 -5.275 1.00 85.44 91 ASN A N 1
ATOM 697 C CA . ASN A 1 91 ? -4.004 6.557 -3.910 1.00 85.44 91 ASN A CA 1
ATOM 698 C C . ASN A 1 91 ? -3.087 5.436 -3.383 1.00 85.44 91 ASN A C 1
ATOM 700 O O . ASN A 1 91 ? -3.026 5.210 -2.174 1.00 85.44 91 ASN A O 1
ATOM 704 N N . TRP A 1 92 ? -2.398 4.713 -4.267 1.00 86.69 92 TRP A N 1
ATOM 705 C CA . TRP A 1 92 ? -1.528 3.586 -3.935 1.00 86.69 92 TRP A CA 1
ATOM 706 C C . TRP A 1 92 ? -0.177 3.709 -4.624 1.00 86.69 92 TRP A C 1
ATOM 708 O O . TRP A 1 92 ? -0.036 4.315 -5.686 1.00 86.69 92 TRP A O 1
ATOM 718 N N . SER A 1 93 ? 0.823 3.094 -4.014 1.00 84.12 93 SER A N 1
ATOM 719 C CA . SER A 1 93 ? 2.137 2.885 -4.598 1.00 84.12 93 SER A CA 1
ATOM 720 C C . SER A 1 93 ? 2.400 1.412 -4.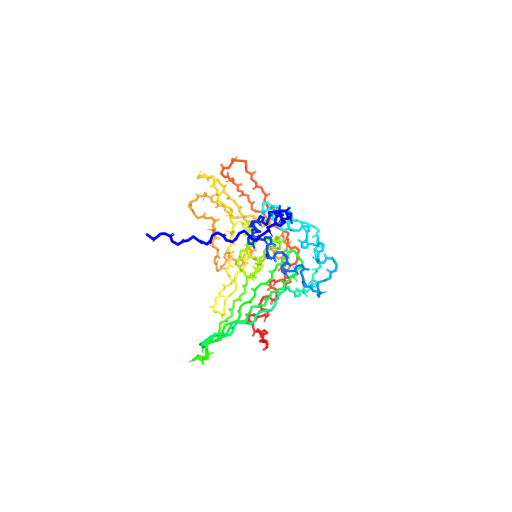821 1.00 84.12 93 SER A C 1
ATOM 722 O O . SER A 1 93 ? 1.888 0.545 -4.106 1.00 84.12 93 SER A O 1
ATOM 724 N N . VAL A 1 94 ? 3.247 1.146 -5.807 1.00 86.75 94 VAL A N 1
ATOM 725 C CA . VAL A 1 94 ? 3.853 -0.159 -6.017 1.00 86.75 94 VAL A CA 1
ATOM 726 C C . VAL A 1 94 ? 5.356 0.016 -6.026 1.00 86.75 94 VAL A C 1
ATOM 728 O O . VAL A 1 94 ? 5.881 0.813 -6.802 1.00 86.75 94 VAL A O 1
ATOM 731 N N . LYS A 1 95 ? 6.045 -0.751 -5.189 1.00 85.00 95 LYS A N 1
ATOM 732 C CA . LYS A 1 95 ? 7.501 -0.842 -5.184 1.00 85.00 95 LYS A CA 1
ATOM 733 C C . LYS A 1 95 ? 7.891 -2.273 -5.476 1.00 85.00 95 LYS A C 1
ATOM 735 O O . LYS A 1 95 ? 7.484 -3.172 -4.749 1.00 85.00 95 LYS A O 1
ATOM 740 N N . CYS A 1 96 ? 8.659 -2.483 -6.530 1.00 87.12 96 CYS A N 1
ATOM 741 C CA . CYS A 1 96 ? 9.136 -3.797 -6.912 1.00 87.12 96 CYS A CA 1
ATOM 742 C C . CYS A 1 96 ? 10.657 -3.852 -6.863 1.00 87.12 96 CYS A C 1
ATOM 744 O O . CYS A 1 96 ? 11.344 -2.917 -7.271 1.00 87.12 96 CYS A O 1
ATOM 746 N N . TRP A 1 97 ? 11.166 -4.981 -6.391 1.00 86.75 97 TRP A N 1
ATOM 747 C CA . TRP A 1 97 ? 12.575 -5.320 -6.372 1.00 86.75 97 TRP A CA 1
ATOM 748 C C . TRP A 1 97 ? 12.785 -6.532 -7.255 1.00 86.75 97 TRP A C 1
ATOM 750 O O . TRP A 1 97 ? 12.088 -7.541 -7.130 1.00 86.75 97 TRP A O 1
ATOM 760 N N . TYR A 1 98 ? 13.772 -6.433 -8.127 1.00 87.50 98 TYR A N 1
ATOM 761 C CA . TYR A 1 98 ? 14.320 -7.558 -8.852 1.00 87.50 98 TYR A CA 1
ATOM 762 C C . TYR A 1 98 ? 15.773 -7.727 -8.424 1.00 87.50 98 TYR A C 1
ATOM 764 O O . TYR A 1 98 ? 16.545 -6.772 -8.391 1.00 87.50 98 TYR A O 1
ATOM 772 N N . THR A 1 99 ? 16.146 -8.942 -8.054 1.00 85.44 99 THR A N 1
ATOM 773 C CA . THR A 1 99 ? 17.502 -9.276 -7.631 1.00 85.44 99 THR A CA 1
ATOM 774 C C . THR A 1 99 ? 18.011 -10.442 -8.457 1.00 85.44 99 THR A C 1
ATOM 776 O O . THR A 1 99 ? 17.347 -11.478 -8.595 1.00 85.44 99 THR A O 1
ATOM 779 N N . ARG A 1 100 ? 19.209 -10.269 -9.013 1.00 84.00 100 ARG A N 1
ATOM 780 C CA . ARG A 1 100 ? 19.931 -11.290 -9.765 1.00 84.00 100 ARG A CA 1
ATOM 781 C C . ARG A 1 100 ? 21.325 -11.439 -9.177 1.00 84.00 100 ARG A C 1
ATOM 783 O O . ARG A 1 100 ? 22.104 -10.496 -9.195 1.00 84.00 100 ARG A O 1
ATOM 790 N N . ARG A 1 101 ? 21.659 -12.645 -8.726 1.00 83.19 101 ARG A N 1
ATOM 791 C CA . ARG A 1 101 ? 23.014 -12.964 -8.258 1.00 83.19 101 ARG A CA 1
ATOM 792 C C . ARG A 1 101 ? 23.877 -13.452 -9.411 1.00 83.19 101 ARG A C 1
ATOM 794 O O . ARG A 1 101 ? 23.432 -14.299 -10.184 1.00 83.19 101 ARG A O 1
ATOM 801 N N . ALA A 1 102 ? 25.107 -12.960 -9.513 1.00 71.88 102 ALA A N 1
ATOM 802 C CA . ALA A 1 102 ? 26.018 -13.270 -10.618 1.00 71.88 102 ALA A CA 1
ATOM 803 C C . ALA A 1 102 ? 26.326 -14.777 -10.728 1.00 71.88 102 ALA A C 1
ATOM 805 O O . ALA A 1 102 ? 26.394 -15.329 -11.824 1.00 71.88 102 ALA A O 1
ATOM 806 N N . SER A 1 103 ? 26.439 -15.462 -9.588 1.00 73.50 103 SER A N 1
ATOM 807 C CA . SER A 1 103 ? 26.752 -16.894 -9.494 1.00 73.50 103 SER A CA 1
ATOM 808 C C . SER A 1 103 ? 25.533 -17.820 -9.597 1.00 73.50 103 SER A C 1
ATOM 810 O O . SER A 1 103 ? 25.681 -19.042 -9.533 1.00 73.50 103 SER A O 1
ATOM 812 N N . SER A 1 104 ? 24.318 -17.278 -9.745 1.00 70.31 104 SER A N 1
ATOM 813 C CA . SER A 1 104 ? 23.086 -18.066 -9.729 1.00 70.31 104 SER A CA 1
ATOM 814 C C . SER A 1 104 ? 22.163 -17.738 -10.895 1.00 70.31 104 SER A C 1
ATOM 816 O O . SER A 1 104 ? 21.938 -16.588 -11.252 1.00 70.31 104 SER A O 1
ATOM 818 N N . THR A 1 105 ? 21.509 -18.763 -11.440 1.00 68.31 105 THR A N 1
ATOM 819 C CA . THR A 1 105 ? 20.343 -18.567 -12.313 1.00 68.31 105 THR A CA 1
ATOM 820 C C . THR A 1 105 ? 19.100 -18.133 -11.530 1.00 68.31 105 THR A C 1
ATOM 822 O O . THR A 1 105 ? 18.074 -17.817 -12.137 1.00 68.31 105 THR A O 1
ATOM 825 N N . ARG A 1 106 ? 19.162 -18.110 -10.187 1.00 69.69 106 ARG A N 1
ATOM 826 C CA . ARG A 1 106 ? 18.058 -17.661 -9.339 1.00 69.69 106 ARG A CA 1
ATOM 827 C C . ARG A 1 106 ? 17.860 -16.159 -9.484 1.00 69.69 106 ARG A C 1
ATOM 829 O O . ARG A 1 106 ? 18.750 -15.358 -9.213 1.00 69.69 106 ARG A O 1
ATOM 836 N N . ARG A 1 107 ? 16.646 -15.822 -9.902 1.00 80.50 107 ARG A N 1
ATOM 837 C CA . ARG A 1 107 ? 16.097 -14.475 -9.933 1.00 80.50 107 ARG A CA 1
ATOM 838 C C . ARG A 1 107 ? 15.055 -14.395 -8.839 1.00 80.50 107 ARG A C 1
ATOM 840 O O . ARG A 1 107 ? 14.215 -15.294 -8.731 1.00 80.50 107 ARG A O 1
ATOM 847 N N . GLU A 1 108 ? 15.117 -13.342 -8.048 1.00 86.56 108 GLU A N 1
ATOM 848 C CA . GLU A 1 108 ? 14.123 -13.067 -7.023 1.00 86.56 108 GLU A CA 1
ATOM 849 C C . GLU A 1 108 ? 13.389 -11.790 -7.398 1.00 86.56 108 GLU A C 1
ATOM 851 O O . GLU A 1 108 ? 14.003 -10.782 -7.742 1.00 86.56 108 GLU A O 1
ATOM 856 N N . VAL A 1 109 ? 12.061 -11.868 -7.380 1.00 88.00 109 VAL A N 1
ATOM 857 C CA . VAL A 1 109 ? 11.184 -10.716 -7.572 1.00 88.00 109 VAL A CA 1
ATOM 858 C C . VAL A 1 109 ? 10.313 -10.596 -6.343 1.00 88.00 109 VAL A C 1
ATOM 860 O O . VAL A 1 109 ? 9.801 -11.607 -5.839 1.00 88.00 109 VAL A O 1
ATOM 863 N N . MET A 1 110 ? 10.168 -9.370 -5.869 1.00 89.12 110 MET A N 1
ATOM 864 C CA . MET A 1 110 ? 9.261 -9.003 -4.796 1.00 89.12 110 MET A CA 1
ATOM 865 C C . MET A 1 110 ? 8.567 -7.704 -5.170 1.00 89.12 110 MET A C 1
ATOM 867 O O . MET A 1 110 ? 9.179 -6.850 -5.806 1.00 89.12 110 MET A O 1
ATOM 871 N N . CYS A 1 111 ? 7.312 -7.543 -4.773 1.00 88.94 111 CYS A N 1
ATOM 872 C CA . CYS A 1 111 ? 6.607 -6.276 -4.916 1.00 88.94 111 CYS A CA 1
ATOM 873 C C . CYS A 1 111 ? 5.779 -5.999 -3.669 1.00 88.94 111 CYS A C 1
ATOM 875 O O . CYS A 1 111 ? 5.109 -6.900 -3.174 1.00 88.94 111 CYS A O 1
ATOM 877 N N . ASP A 1 112 ? 5.758 -4.747 -3.238 1.00 89.62 112 ASP A N 1
ATOM 878 C CA . ASP A 1 112 ? 4.899 -4.250 -2.176 1.00 89.62 112 ASP A CA 1
ATOM 879 C C . ASP A 1 112 ? 3.901 -3.248 -2.760 1.00 89.62 112 ASP A C 1
ATOM 881 O O . ASP A 1 112 ? 4.275 -2.333 -3.495 1.00 89.62 112 ASP A O 1
ATOM 885 N N . VAL A 1 113 ? 2.623 -3.430 -2.427 1.00 90.06 113 VAL A N 1
ATOM 886 C CA . VAL A 1 113 ? 1.534 -2.496 -2.726 1.00 90.06 113 VAL A CA 1
ATOM 887 C C . VAL A 1 113 ? 1.071 -1.883 -1.418 1.00 90.06 113 VAL A C 1
ATOM 889 O O . VAL A 1 113 ? 0.573 -2.597 -0.542 1.00 90.06 113 VAL A O 1
ATOM 892 N N . ALA A 1 114 ? 1.226 -0.571 -1.282 1.00 87.00 114 ALA A N 1
ATOM 893 C CA . ALA A 1 114 ? 0.945 0.147 -0.046 1.00 87.00 114 ALA A CA 1
ATOM 894 C C . ALA A 1 114 ? 0.151 1.435 -0.314 1.00 87.00 114 ALA A C 1
ATOM 896 O O . ALA A 1 114 ? 0.189 1.966 -1.428 1.00 87.00 114 ALA A O 1
ATOM 897 N N . PRO A 1 115 ? -0.593 1.948 0.680 1.00 80.50 115 PRO A N 1
ATOM 898 C CA . PRO A 1 115 ? -1.318 3.195 0.507 1.00 80.50 115 PRO A CA 1
ATOM 899 C C . PRO A 1 115 ? -0.337 4.350 0.276 1.00 80.50 115 PRO A C 1
ATOM 901 O O . PRO A 1 115 ? 0.708 4.441 0.924 1.00 80.50 115 PRO A O 1
ATOM 904 N N . TRP A 1 116 ? -0.688 5.248 -0.640 1.00 70.25 116 TRP A N 1
ATOM 905 C CA . TRP A 1 116 ? 0.069 6.462 -0.908 1.00 70.25 116 TRP A CA 1
ATOM 906 C C . TRP A 1 116 ? -0.171 7.473 0.214 1.00 70.25 116 TRP A C 1
ATOM 908 O O . TRP A 1 116 ? -1.172 8.189 0.225 1.00 70.25 116 TRP A O 1
ATOM 918 N N . ILE A 1 117 ? 0.747 7.515 1.171 1.00 57.84 117 ILE A N 1
ATOM 919 C CA . ILE A 1 117 ? 0.825 8.542 2.212 1.00 57.84 117 ILE A CA 1
ATOM 920 C C . ILE A 1 117 ? 2.262 9.007 2.166 1.00 57.84 117 ILE A C 1
ATOM 922 O O . ILE A 1 117 ? 3.158 8.173 2.243 1.00 57.84 117 ILE A O 1
ATOM 926 N N . GLY A 1 118 ? 2.501 10.289 1.953 1.00 46.56 118 GLY A N 1
ATOM 927 C CA . GLY A 1 118 ? 3.746 10.750 1.352 1.00 46.56 118 GLY A CA 1
ATOM 928 C C . GLY A 1 118 ? 5.071 10.361 2.038 1.00 46.56 118 GLY A C 1
ATOM 929 O O . GLY A 1 118 ? 6.095 10.625 1.434 1.00 46.56 118 GLY A O 1
ATOM 930 N N . GLY A 1 119 ? 5.149 9.770 3.241 1.00 36.53 119 GLY A N 1
ATOM 931 C CA . GLY A 1 119 ? 6.438 9.396 3.869 1.00 36.53 119 GLY A CA 1
ATOM 932 C C . GLY A 1 119 ? 6.362 8.148 4.765 1.00 36.53 119 GLY A C 1
ATOM 933 O O . GLY A 1 119 ? 5.280 7.836 5.250 1.00 36.53 119 GLY A O 1
ATOM 934 N N . SER A 1 120 ? 7.435 7.393 5.074 1.00 41.00 120 SER A N 1
ATOM 935 C CA . SER A 1 120 ? 8.879 7.418 4.714 1.00 41.00 120 SER A CA 1
ATOM 936 C C . SER A 1 120 ? 9.604 6.131 5.214 1.00 41.00 120 SER A C 1
ATOM 938 O O . SER A 1 120 ? 9.004 5.365 5.965 1.00 41.00 120 SER A O 1
ATOM 940 N N . ILE A 1 121 ? 10.873 5.907 4.802 1.00 32.97 121 ILE A N 1
ATOM 941 C CA . ILE A 1 121 ? 12.101 5.457 5.538 1.00 32.97 121 ILE A CA 1
ATOM 942 C C . ILE A 1 121 ? 13.057 4.783 4.528 1.00 32.97 121 ILE A C 1
ATOM 944 O O . ILE A 1 121 ? 12.700 3.763 3.952 1.00 32.97 121 ILE A O 1
ATOM 948 N N . GLY A 1 122 ? 14.290 5.296 4.395 1.00 32.00 122 GLY A N 1
ATOM 949 C CA . GLY A 1 122 ? 15.419 4.591 3.764 1.00 32.00 122 GLY A CA 1
ATOM 950 C C . GLY A 1 122 ? 15.311 4.406 2.244 1.00 32.00 122 GLY A C 1
ATOM 951 O O . GLY A 1 122 ? 14.638 3.499 1.765 1.00 32.00 122 GLY A O 1
ATOM 952 N N . GLU A 1 123 ? 16.008 5.273 1.506 1.00 36.06 123 GLU A N 1
ATOM 953 C CA . GLU A 1 123 ? 16.260 5.263 0.048 1.00 36.06 123 GLU A CA 1
ATOM 954 C C . GLU A 1 123 ? 15.061 5.205 -0.920 1.00 36.06 123 GLU A C 1
ATOM 956 O O . GLU A 1 123 ? 15.246 5.460 -2.102 1.00 36.06 123 GLU A O 1
ATOM 961 N N . PHE A 1 124 ? 13.827 4.944 -0.486 1.00 39.38 124 PHE A N 1
ATOM 962 C CA . PHE A 1 124 ? 12.673 4.817 -1.386 1.00 39.38 124 PHE A CA 1
ATOM 963 C C . PHE A 1 124 ? 11.355 5.082 -0.653 1.00 39.38 124 PHE A C 1
ATOM 965 O O . PHE A 1 124 ? 11.271 4.863 0.559 1.00 39.38 124 PHE A O 1
ATOM 972 N N . PRO A 1 125 ? 10.291 5.499 -1.358 1.00 37.31 125 PRO A N 1
ATOM 973 C CA . PRO A 1 125 ? 9.027 5.762 -0.700 1.00 37.31 125 PRO A CA 1
ATOM 974 C C . PRO A 1 125 ? 8.378 4.434 -0.247 1.00 37.31 125 PRO A C 1
ATOM 976 O O . PRO A 1 125 ? 8.522 3.401 -0.902 1.00 37.31 125 PRO A O 1
ATOM 979 N N . PHE A 1 126 ? 7.653 4.502 0.876 1.00 47.06 126 PHE A N 1
ATOM 980 C CA . PHE A 1 126 ? 6.716 3.516 1.454 1.00 47.06 126 PHE A CA 1
ATOM 981 C C . PHE A 1 126 ? 7.193 2.547 2.548 1.00 47.06 126 PHE A C 1
ATOM 983 O O . PHE A 1 126 ? 7.550 1.399 2.303 1.00 47.06 126 PHE A O 1
ATOM 990 N N . ALA A 1 127 ? 6.872 2.923 3.788 1.00 41.94 127 ALA A N 1
ATOM 991 C CA . ALA A 1 127 ? 5.799 2.243 4.506 1.00 41.94 127 ALA A CA 1
ATOM 992 C C . ALA A 1 127 ? 4.889 3.292 5.152 1.00 41.94 127 ALA A C 1
ATOM 994 O O . ALA A 1 127 ? 5.357 4.175 5.868 1.00 41.94 127 ALA A O 1
ATOM 995 N N . THR A 1 128 ? 3.583 3.171 4.937 1.00 52.81 128 THR A N 1
ATOM 996 C CA . THR A 1 128 ? 2.630 3.815 5.833 1.00 52.81 128 THR A CA 1
ATOM 997 C C . THR A 1 128 ? 2.868 3.263 7.232 1.00 52.81 128 THR A C 1
ATOM 999 O O . THR A 1 128 ? 3.092 2.063 7.407 1.00 52.81 128 THR A O 1
ATOM 1002 N N . VAL A 1 129 ? 2.833 4.122 8.246 1.00 56.16 129 VAL A N 1
ATOM 1003 C CA . VAL A 1 129 ? 2.899 3.657 9.643 1.00 56.16 129 VAL A CA 1
ATOM 1004 C C . VAL A 1 129 ? 1.589 2.954 10.036 1.00 56.16 129 VAL A C 1
ATOM 1006 O O . VAL A 1 129 ? 1.521 2.305 11.076 1.00 56.16 129 VAL A O 1
ATOM 1009 N N . ILE A 1 130 ? 0.543 3.103 9.208 1.00 67.75 130 ILE A N 1
ATOM 1010 C CA . ILE A 1 130 ? -0.821 2.620 9.435 1.00 67.75 130 ILE A CA 1
ATOM 1011 C C . ILE A 1 130 ? -1.435 2.159 8.111 1.00 67.75 130 ILE A C 1
ATOM 1013 O O . ILE A 1 130 ? -1.407 2.903 7.129 1.00 67.75 130 ILE A O 1
ATOM 1017 N N . GLY A 1 131 ? -2.001 0.956 8.070 1.00 77.25 131 GLY A N 1
ATOM 1018 C CA . GLY A 1 131 ? -2.776 0.457 6.932 1.00 77.25 131 GLY A CA 1
ATOM 1019 C C . GLY A 1 131 ? -2.386 -0.940 6.451 1.00 77.25 131 GLY A C 1
ATOM 1020 O O . GLY A 1 131 ? -1.462 -1.559 6.963 1.00 77.25 131 GLY A O 1
ATOM 1021 N N . GLY A 1 132 ? -3.109 -1.451 5.457 1.00 82.56 132 GLY A N 1
ATOM 1022 C CA . GLY A 1 132 ? -2.833 -2.729 4.803 1.00 82.56 132 GLY A CA 1
ATOM 1023 C C . GLY A 1 132 ? -1.817 -2.600 3.666 1.00 82.56 132 GLY A C 1
ATOM 1024 O O . GLY A 1 132 ? -2.044 -1.853 2.717 1.00 82.56 132 GLY A O 1
ATOM 1025 N N . SER A 1 133 ? -0.730 -3.364 3.743 1.00 87.00 133 SER A N 1
ATOM 1026 C CA . SER A 1 133 ? 0.286 -3.520 2.698 1.00 87.00 133 SER A CA 1
ATOM 1027 C C . SER A 1 133 ? 0.230 -4.939 2.148 1.00 87.00 133 SER A C 1
ATOM 1029 O O . SER A 1 133 ? 0.254 -5.894 2.924 1.00 87.00 133 SER A O 1
ATOM 1031 N N . VAL A 1 134 ? 0.196 -5.091 0.827 1.00 89.25 134 VAL A N 1
ATOM 1032 C CA . VAL A 1 134 ? 0.232 -6.407 0.178 1.00 89.25 134 VAL A CA 1
ATOM 1033 C C . VAL A 1 134 ? 1.628 -6.676 -0.343 1.00 89.25 134 VAL A C 1
ATOM 1035 O O . VAL A 1 134 ? 2.151 -5.873 -1.108 1.00 89.25 134 VAL A O 1
ATOM 1038 N N . GLN A 1 135 ? 2.201 -7.810 0.040 1.00 90.12 135 GLN A N 1
ATOM 1039 C CA . GLN A 1 135 ? 3.519 -8.241 -0.407 1.00 90.12 135 GLN A CA 1
ATOM 1040 C C . GLN A 1 135 ? 3.386 -9.437 -1.342 1.00 90.12 135 GLN A C 1
ATOM 1042 O O . GLN A 1 135 ? 2.680 -10.405 -1.048 1.00 90.12 135 GLN A O 1
ATOM 1047 N N . PHE A 1 136 ? 4.090 -9.377 -2.462 1.00 88.56 136 PHE A N 1
ATOM 1048 C CA . PHE A 1 136 ? 4.206 -10.442 -3.445 1.00 88.56 136 PHE A CA 1
ATOM 1049 C C . PHE A 1 136 ? 5.629 -10.986 -3.440 1.00 88.56 136 PHE A C 1
ATOM 1051 O O . PHE A 1 136 ? 6.598 -10.233 -3.360 1.00 88.56 136 PHE A O 1
ATOM 1058 N N . SER A 1 137 ? 5.755 -12.301 -3.583 1.00 84.75 137 SER A N 1
ATOM 1059 C CA . SER A 1 137 ? 7.036 -12.986 -3.732 1.00 84.75 137 SER A CA 1
ATOM 1060 C C . SER A 1 137 ? 6.908 -14.062 -4.802 1.00 84.75 137 SER A C 1
ATOM 1062 O O . SER A 1 137 ? 5.858 -14.683 -4.942 1.00 84.75 137 SER A O 1
ATOM 1064 N N . SER A 1 138 ? 7.984 -14.296 -5.556 1.00 73.56 138 SER A N 1
ATOM 1065 C CA . SER A 1 138 ? 7.996 -15.144 -6.761 1.00 73.56 138 SER A CA 1
ATOM 1066 C C . SER A 1 138 ? 7.548 -16.602 -6.555 1.00 73.56 138 SER A C 1
ATOM 1068 O O . SER A 1 138 ? 7.401 -17.337 -7.529 1.00 73.56 138 SER A O 1
ATOM 1070 N N . ARG A 1 139 ? 7.356 -17.049 -5.307 1.00 73.69 139 ARG A N 1
ATOM 1071 C CA . ARG A 1 139 ? 7.032 -18.442 -4.951 1.00 73.69 139 ARG A CA 1
ATOM 1072 C C . ARG A 1 139 ? 6.055 -18.580 -3.783 1.00 73.69 139 ARG A C 1
ATOM 1074 O O . ARG A 1 139 ? 6.019 -19.635 -3.153 1.00 73.69 139 ARG A O 1
ATOM 1081 N N . ARG A 1 140 ? 5.340 -17.515 -3.422 1.00 79.38 140 ARG A N 1
ATOM 1082 C CA . ARG A 1 140 ? 4.421 -17.523 -2.277 1.00 79.38 140 ARG A CA 1
ATOM 1083 C C . ARG A 1 140 ? 3.143 -16.782 -2.617 1.00 79.38 140 ARG A C 1
ATOM 1085 O O . ARG A 1 140 ? 3.174 -15.826 -3.393 1.00 79.38 140 ARG A O 1
ATOM 1092 N N . ASP A 1 141 ? 2.051 -17.213 -1.997 1.00 86.75 141 ASP A N 1
ATOM 1093 C CA . ASP A 1 141 ? 0.801 -16.472 -2.051 1.00 86.75 141 ASP A CA 1
ATOM 1094 C C . ASP A 1 141 ? 0.988 -15.059 -1.469 1.00 86.75 141 ASP A C 1
ATOM 1096 O O . ASP A 1 141 ? 1.842 -14.861 -0.591 1.00 86.75 141 ASP A O 1
ATOM 1100 N N . PRO A 1 142 ? 0.226 -14.062 -1.959 1.00 88.31 142 PRO A N 1
ATOM 1101 C CA . PRO A 1 142 ? 0.319 -12.701 -1.458 1.00 88.31 142 PRO A CA 1
ATOM 1102 C C . PRO A 1 142 ? 0.053 -12.636 0.045 1.00 88.31 142 PRO A C 1
ATOM 1104 O O . PRO A 1 142 ? -0.911 -13.216 0.545 1.00 88.31 142 PRO A O 1
ATOM 1107 N N . GLN A 1 143 ? 0.883 -11.879 0.750 1.00 91.44 143 GLN A N 1
ATOM 1108 C CA . GLN A 1 143 ? 0.756 -11.660 2.188 1.00 91.44 143 GLN A CA 1
ATOM 1109 C C . GLN A 1 143 ? 0.154 -10.284 2.432 1.00 91.44 143 GLN A C 1
ATOM 1111 O O . GLN A 1 143 ? 0.502 -9.328 1.739 1.00 91.44 143 GLN A O 1
ATOM 1116 N N . LEU A 1 144 ? -0.741 -10.174 3.411 1.00 89.81 144 LEU A N 1
ATOM 1117 C CA . LEU A 1 144 ? -1.313 -8.894 3.816 1.00 89.81 144 LEU A CA 1
ATOM 1118 C C . LEU A 1 144 ? -0.787 -8.531 5.201 1.00 89.81 144 LEU A C 1
ATOM 1120 O O . LEU A 1 144 ? -1.137 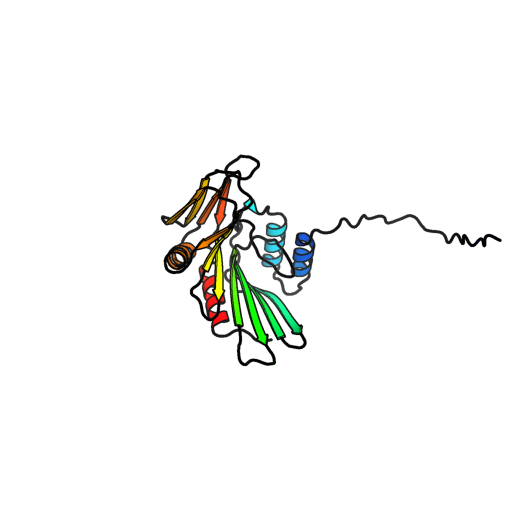-9.165 6.193 1.00 89.81 144 LEU A O 1
ATOM 1124 N N . THR A 1 145 ? 0.018 -7.479 5.269 1.00 88.69 145 THR A N 1
ATOM 1125 C CA . THR A 1 145 ? 0.509 -6.919 6.527 1.00 88.69 145 THR A CA 1
ATOM 1126 C C . THR A 1 145 ? -0.344 -5.720 6.898 1.00 88.69 145 THR A C 1
ATOM 1128 O O . THR A 1 145 ? -0.350 -4.713 6.192 1.00 88.69 145 THR A O 1
ATOM 1131 N N . ILE A 1 146 ? -1.051 -5.818 8.016 1.00 85.00 146 ILE A N 1
ATOM 1132 C CA . ILE A 1 146 ? -1.779 -4.711 8.624 1.00 85.00 146 ILE A CA 1
ATOM 1133 C C . ILE A 1 146 ? -0.816 -4.004 9.575 1.00 85.00 146 ILE A C 1
ATOM 1135 O O . ILE A 1 146 ? -0.437 -4.552 10.611 1.00 85.00 146 ILE A O 1
ATOM 1139 N N . LYS A 1 147 ? -0.416 -2.794 9.201 1.00 79.62 147 LYS A N 1
ATOM 1140 C CA . LYS A 1 147 ? 0.480 -1.924 9.959 1.00 79.62 147 LYS A CA 1
ATOM 1141 C C . LYS A 1 147 ? -0.322 -1.011 10.873 1.00 79.62 147 LYS A C 1
ATOM 1143 O O . LYS A 1 147 ? -1.377 -0.501 10.481 1.00 79.62 147 LYS A O 1
ATOM 1148 N N . SER A 1 148 ? 0.187 -0.777 12.075 1.00 71.44 148 SER A N 1
ATOM 1149 C CA . SER A 1 148 ? -0.337 0.241 12.987 1.00 71.44 148 SER A CA 1
ATOM 1150 C C . SER A 1 148 ? 0.795 0.881 13.799 1.00 71.44 148 SER A C 1
ATOM 1152 O O . SER A 1 148 ? 1.854 0.273 13.964 1.00 71.44 148 SER A O 1
ATOM 1154 N N . PRO A 1 149 ? 0.626 2.100 14.342 1.00 69.50 149 PRO A N 1
ATOM 1155 C CA . PRO A 1 149 ? 1.625 2.698 15.218 1.00 69.50 149 PRO A CA 1
ATOM 1156 C C . PRO A 1 149 ? 1.752 1.912 16.521 1.00 69.50 149 PRO A C 1
ATOM 1158 O O . PRO A 1 149 ? 1.035 0.948 16.783 1.00 69.50 149 PRO A O 1
ATOM 1161 N N . GLN A 1 150 ? 2.637 2.362 17.410 1.00 72.38 150 GLN A N 1
ATOM 1162 C CA . GLN A 1 150 ? 2.613 1.824 18.764 1.00 72.38 150 GLN A CA 1
ATOM 1163 C C . GLN A 1 150 ? 1.287 2.161 19.450 1.00 72.38 150 GLN A C 1
ATOM 1165 O O . GLN A 1 150 ? 0.931 3.330 19.604 1.00 72.38 150 GLN A O 1
ATOM 1170 N N . ARG A 1 151 ? 0.587 1.111 19.866 1.00 79.50 151 ARG A N 1
ATOM 1171 C CA . ARG A 1 151 ? -0.708 1.176 20.538 1.00 79.50 151 ARG A CA 1
ATOM 1172 C C . ARG A 1 151 ? -0.527 1.269 22.052 1.00 79.50 151 ARG A C 1
ATOM 1174 O O . ARG A 1 151 ? 0.516 0.863 22.577 1.00 79.50 151 ARG A O 1
ATOM 1181 N N . GLU A 1 152 ? -1.539 1.801 22.725 1.00 83.62 152 GLU A N 1
ATOM 1182 C CA . GLU A 1 152 ? -1.702 1.675 24.176 1.00 83.62 152 GLU A CA 1
ATOM 1183 C C . GLU A 1 152 ? -1.755 0.188 24.560 1.00 83.62 152 GLU A C 1
ATOM 1185 O O . GLU A 1 152 ? -2.249 -0.628 23.784 1.00 83.62 152 GLU A O 1
ATOM 1190 N N . ALA A 1 153 ? -1.197 -0.204 25.706 1.00 83.31 153 ALA A N 1
ATOM 1191 C CA . ALA A 1 153 ? -1.187 -1.612 26.108 1.00 83.31 153 ALA A CA 1
ATOM 1192 C C . ALA A 1 153 ? -2.610 -2.106 26.417 1.00 83.31 153 ALA A C 1
ATOM 1194 O O . ALA A 1 153 ? -3.377 -1.405 27.069 1.00 83.31 153 ALA A O 1
ATOM 1195 N N . ASN A 1 154 ? -2.942 -3.324 25.976 1.00 83.81 154 ASN A N 1
ATOM 1196 C CA . ASN A 1 154 ? -4.263 -3.950 26.142 1.00 83.81 154 ASN A CA 1
ATOM 1197 C C . ASN A 1 154 ? -5.431 -3.178 25.500 1.00 83.81 154 ASN A C 1
ATOM 1199 O O . ASN A 1 154 ? -6.590 -3.475 25.784 1.00 83.81 154 ASN A O 1
ATOM 1203 N N . SER A 1 155 ? -5.151 -2.202 24.635 1.00 87.25 155 SER A N 1
ATOM 1204 C CA . SER A 1 155 ? -6.188 -1.533 23.864 1.00 87.25 155 SER A CA 1
ATOM 1205 C C . SER A 1 155 ? -6.656 -2.396 22.700 1.00 87.25 155 SER A C 1
ATOM 1207 O O . SER A 1 155 ? -5.901 -3.188 22.120 1.00 87.25 155 SER A O 1
ATOM 1209 N N . GLU A 1 156 ? -7.930 -2.240 22.356 1.00 88.25 156 GLU A N 1
ATOM 1210 C CA . GLU A 1 156 ? -8.493 -2.879 21.179 1.00 88.25 156 GLU A CA 1
ATOM 1211 C C . GLU A 1 156 ? -7.982 -2.212 19.901 1.00 88.25 156 GLU A C 1
ATOM 1213 O O . GLU A 1 156 ? -7.733 -1.005 19.829 1.00 88.25 156 GLU A O 1
ATOM 1218 N N . TRP A 1 157 ? -7.851 -3.020 18.858 1.00 88.44 157 TRP A N 1
ATOM 1219 C CA . TRP A 1 157 ? -7.625 -2.536 17.508 1.00 88.44 157 TRP A CA 1
ATOM 1220 C C . TRP A 1 157 ? -8.442 -3.354 16.517 1.00 88.44 157 TRP A C 1
ATOM 1222 O O . TRP A 1 157 ? -8.799 -4.510 16.769 1.00 88.44 157 TRP A O 1
ATOM 1232 N N . SER A 1 158 ? -8.716 -2.768 15.356 1.00 91.25 158 SER A N 1
ATOM 1233 C CA . SER A 1 158 ? -9.344 -3.490 14.259 1.00 91.25 158 SER A CA 1
ATOM 1234 C C . SER A 1 158 ? -8.903 -3.001 12.889 1.00 91.25 158 SER A C 1
ATOM 1236 O O . SER A 1 158 ? -8.486 -1.860 12.717 1.00 91.25 158 SER A O 1
ATOM 1238 N N . PHE A 1 159 ? -9.014 -3.889 11.911 1.00 91.88 159 PHE A N 1
ATOM 1239 C CA . PHE A 1 159 ? -8.925 -3.599 10.493 1.00 91.88 159 PHE A CA 1
ATOM 1240 C C . PHE A 1 159 ? -10.197 -4.102 9.821 1.00 91.88 159 PHE A C 1
ATOM 1242 O O . PHE A 1 159 ? -10.502 -5.297 9.862 1.00 91.88 159 PHE A O 1
ATOM 1249 N N . ALA A 1 160 ? -10.961 -3.192 9.233 1.00 93.56 160 ALA A N 1
ATOM 1250 C CA . ALA A 1 160 ? -12.243 -3.491 8.618 1.00 93.56 160 ALA A CA 1
ATOM 1251 C C . ALA A 1 160 ? -12.243 -3.075 7.149 1.00 93.56 160 ALA A C 1
ATOM 1253 O O . ALA A 1 160 ? -11.873 -1.956 6.832 1.00 93.56 160 ALA A O 1
ATOM 1254 N N . CYS A 1 161 ? -12.703 -3.950 6.263 1.00 92.50 161 CYS A N 1
ATOM 1255 C CA . CYS A 1 161 ? -12.954 -3.660 4.856 1.00 92.50 161 CYS A CA 1
ATOM 1256 C C . CYS A 1 161 ? -14.368 -4.152 4.533 1.00 92.50 161 CYS A C 1
ATOM 1258 O O . CYS A 1 161 ? -14.618 -5.360 4.500 1.00 92.50 161 CYS A O 1
ATOM 1260 N N . GLY A 1 162 ? -15.319 -3.241 4.319 1.00 87.31 162 GLY A N 1
ATOM 1261 C CA . GLY A 1 162 ? -16.730 -3.617 4.164 1.00 87.31 162 GLY A CA 1
ATOM 1262 C C . GLY A 1 162 ? -17.242 -4.459 5.346 1.00 87.31 162 GLY A C 1
ATOM 1263 O O . GLY A 1 162 ? -17.163 -4.030 6.490 1.00 87.31 162 GLY A O 1
ATOM 1264 N N . SER A 1 163 ? -17.759 -5.663 5.075 1.00 86.12 163 SER A N 1
ATOM 1265 C CA . SER A 1 163 ? -18.233 -6.597 6.113 1.00 86.12 163 SER A CA 1
ATOM 1266 C C . SER A 1 163 ? -17.134 -7.469 6.730 1.00 86.12 163 SER A C 1
ATOM 1268 O O . SER A 1 163 ? -17.392 -8.181 7.701 1.00 86.12 163 SER A O 1
ATOM 1270 N N . LYS A 1 164 ? -15.916 -7.454 6.177 1.00 90.69 164 LYS A N 1
ATOM 1271 C CA . LYS A 1 164 ? -14.781 -8.192 6.736 1.00 90.69 164 LYS A CA 1
ATOM 1272 C C . LYS A 1 164 ? -14.127 -7.350 7.816 1.00 90.69 164 LYS A C 1
ATOM 1274 O O . LYS A 1 164 ? -13.794 -6.193 7.582 1.00 90.69 164 LYS A O 1
ATOM 1279 N N . ARG A 1 165 ? -13.918 -7.950 8.982 1.00 91.44 165 ARG A N 1
ATOM 1280 C CA . ARG A 1 165 ? -13.262 -7.317 10.121 1.00 91.44 165 ARG A CA 1
ATOM 1281 C C . ARG A 1 165 ? -12.274 -8.292 10.731 1.00 91.44 165 ARG A C 1
ATOM 1283 O O . ARG A 1 165 ? -12.586 -9.466 10.904 1.00 91.44 165 ARG A O 1
ATOM 1290 N N . TRP A 1 166 ? -11.102 -7.777 11.047 1.00 89.69 166 TRP A N 1
ATOM 1291 C CA . TRP A 1 166 ? -10.116 -8.415 11.896 1.00 89.69 166 TRP A CA 1
ATOM 1292 C C . TRP A 1 166 ? -9.916 -7.526 13.115 1.00 89.69 166 TRP A C 1
ATOM 1294 O O . TRP A 1 166 ? -9.894 -6.305 12.980 1.00 89.69 166 TRP A O 1
ATOM 1304 N N . SER A 1 167 ? -9.807 -8.102 14.300 1.00 89.25 167 SER A N 1
ATOM 1305 C CA . SER A 1 167 ? -9.614 -7.339 15.531 1.00 89.25 167 SER A CA 1
ATOM 1306 C C . SER A 1 167 ? -8.812 -8.138 16.536 1.00 89.25 167 SER A C 1
ATOM 1308 O O . SER A 1 167 ? -8.773 -9.365 16.473 1.00 89.25 167 SER A O 1
ATOM 1310 N N . GLY A 1 168 ? -8.197 -7.440 17.479 1.00 86.00 168 GLY A N 1
ATOM 1311 C CA . GLY A 1 168 ? -7.492 -8.060 18.588 1.00 86.00 168 GLY A CA 1
ATOM 1312 C C . GLY A 1 168 ? -7.127 -7.035 19.648 1.00 86.00 168 GLY A C 1
ATOM 1313 O O . GLY A 1 168 ? -7.513 -5.869 19.564 1.00 86.00 168 GLY A O 1
ATOM 1314 N N . GLN A 1 169 ? -6.345 -7.477 20.624 1.00 84.94 169 GLN A N 1
ATOM 1315 C CA . GLN A 1 169 ? -5.699 -6.589 21.582 1.00 84.94 169 GLN A CA 1
ATOM 1316 C C . GLN A 1 169 ? -4.259 -6.311 21.152 1.00 84.94 169 GLN A C 1
ATOM 1318 O O . GLN A 1 169 ? -3.656 -7.055 20.372 1.00 84.94 169 GLN A O 1
ATOM 1323 N N . SER A 1 170 ? -3.713 -5.192 21.610 1.00 72.62 170 SER A N 1
ATOM 1324 C CA . SER A 1 170 ? -2.344 -4.762 21.339 1.00 72.62 170 SER A CA 1
ATOM 1325 C C . SER A 1 170 ? -1.299 -5.615 22.082 1.00 72.62 170 SER A C 1
ATOM 1327 O O . SER A 1 170 ? -0.608 -5.158 22.991 1.00 72.62 170 SER A O 1
ATOM 1329 N N . GLU A 1 171 ? -1.119 -6.869 21.665 1.00 63.84 171 GLU A N 1
ATOM 1330 C CA . GLU A 1 171 ? -0.057 -7.740 22.180 1.00 63.84 171 GLU A CA 1
ATOM 1331 C C . GLU A 1 171 ? 1.276 -7.445 21.480 1.00 63.84 171 GLU A C 1
ATOM 1333 O O . GLU A 1 171 ? 1.550 -7.982 20.415 1.00 63.84 171 GLU A O 1
ATOM 1338 N N . ARG A 1 172 ? 2.089 -6.560 22.079 1.00 56.12 172 ARG A N 1
ATOM 1339 C CA . ARG A 1 172 ? 3.499 -6.178 21.781 1.00 56.12 172 ARG A CA 1
ATOM 1340 C C . ARG A 1 172 ? 3.913 -5.823 20.336 1.00 56.12 172 ARG A C 1
ATOM 1342 O O . ARG A 1 172 ? 4.728 -4.914 20.188 1.00 56.12 172 ARG A O 1
ATOM 1349 N N . SER A 1 173 ? 3.410 -6.473 19.290 1.00 63.66 173 SER A N 1
ATOM 1350 C CA . SER A 1 173 ? 3.705 -6.171 17.889 1.00 63.66 173 SER A CA 1
ATOM 1351 C C . SER A 1 173 ? 2.860 -5.001 17.386 1.00 63.66 173 SER A C 1
ATOM 1353 O O . SER A 1 173 ? 1.685 -4.868 17.727 1.00 63.66 173 SER A O 1
ATOM 1355 N N . ARG A 1 174 ? 3.466 -4.141 16.567 1.00 70.81 174 ARG A N 1
ATOM 1356 C CA . ARG A 1 174 ? 2.797 -3.051 15.836 1.00 70.81 174 ARG A CA 1
ATOM 1357 C C . ARG A 1 174 ? 2.041 -3.556 14.607 1.00 70.81 174 ARG A C 1
ATOM 1359 O O . ARG A 1 174 ? 1.004 -3.003 14.249 1.00 70.81 174 ARG A O 1
ATOM 1366 N N . ASP A 1 175 ? 2.531 -4.651 14.037 1.00 77.31 175 ASP A N 1
ATOM 1367 C CA . ASP A 1 175 ? 2.069 -5.179 12.765 1.00 77.31 175 ASP A CA 1
ATOM 1368 C C . ASP A 1 175 ? 1.451 -6.561 12.964 1.00 77.31 175 ASP A C 1
ATOM 1370 O O . ASP A 1 175 ? 1.878 -7.345 13.819 1.00 77.31 175 ASP A O 1
ATOM 1374 N N . THR A 1 176 ? 0.427 -6.857 12.173 1.00 82.25 176 THR A N 1
ATOM 1375 C CA . THR A 1 176 ? -0.217 -8.173 12.106 1.00 82.25 176 THR A CA 1
ATOM 1376 C C . THR A 1 176 ? -0.170 -8.666 10.671 1.00 82.25 176 THR A C 1
ATOM 1378 O O . THR A 1 176 ? -0.578 -7.949 9.760 1.00 82.25 176 THR A O 1
ATOM 1381 N N . MET A 1 177 ? 0.325 -9.884 10.463 1.00 85.94 177 MET A N 1
ATOM 1382 C CA . MET A 1 177 ? 0.421 -10.492 9.136 1.00 85.94 177 MET A CA 1
ATOM 1383 C C . MET A 1 177 ? -0.687 -11.527 8.953 1.00 85.94 177 MET A C 1
ATOM 1385 O O . MET A 1 177 ? -0.880 -12.397 9.801 1.00 85.94 177 MET A O 1
ATOM 1389 N N . LEU A 1 178 ? -1.405 -11.419 7.839 1.00 85.50 178 LEU A N 1
ATOM 1390 C CA . LEU A 1 178 ? -2.371 -12.400 7.365 1.00 85.50 178 LEU A CA 1
ATOM 1391 C C . LEU A 1 178 ? -1.778 -13.152 6.172 1.00 85.50 178 LEU A C 1
ATOM 1393 O O . LEU A 1 178 ? -1.099 -12.566 5.321 1.00 85.50 178 LEU A O 1
ATOM 1397 N N . TYR A 1 179 ? -2.086 -14.444 6.100 1.00 87.31 179 TYR A N 1
ATOM 1398 C CA . TYR A 1 179 ? -1.593 -15.365 5.078 1.00 87.31 179 TYR A CA 1
ATOM 1399 C C . TYR A 1 179 ? -2.756 -16.060 4.356 1.00 87.31 179 TYR A C 1
ATOM 1401 O O . TYR A 1 179 ? -3.912 -15.991 4.787 1.00 87.31 179 TYR A O 1
ATOM 1409 N N . ASP A 1 180 ? -2.434 -16.728 3.250 1.00 87.62 180 ASP A N 1
ATOM 1410 C CA . ASP A 1 180 ? -3.291 -17.665 2.523 1.00 87.62 180 ASP A CA 1
ATOM 1411 C C . ASP A 1 180 ? -4.726 -17.149 2.284 1.00 87.62 180 ASP A C 1
ATOM 1413 O O . ASP A 1 180 ? -4.948 -16.094 1.681 1.00 87.62 180 ASP A O 1
ATOM 1417 N N . ARG A 1 181 ? -5.732 -17.905 2.746 1.00 87.81 181 ARG A N 1
ATOM 1418 C CA . ARG A 1 181 ? -7.155 -17.634 2.500 1.00 87.81 181 ARG A CA 1
ATOM 1419 C C . ARG A 1 181 ? -7.626 -16.326 3.126 1.00 87.81 181 ARG A C 1
ATOM 1421 O O . ARG A 1 181 ? -8.448 -15.641 2.516 1.00 87.81 181 ARG A O 1
ATOM 1428 N N . ASP A 1 182 ? -7.109 -15.969 4.298 1.00 87.38 182 ASP A N 1
ATOM 1429 C CA . ASP A 1 182 ? -7.508 -14.742 4.987 1.00 87.38 182 ASP A CA 1
ATOM 1430 C C . ASP A 1 182 ? -6.944 -13.516 4.271 1.00 87.38 182 ASP A C 1
ATOM 1432 O O . ASP A 1 182 ? -7.691 -12.577 3.976 1.00 87.38 182 ASP A O 1
ATOM 1436 N N . ALA A 1 183 ? -5.665 -13.564 3.880 1.00 90.62 183 ALA A N 1
ATOM 1437 C CA . ALA A 1 183 ? -5.060 -12.526 3.050 1.00 90.62 183 ALA A CA 1
ATOM 1438 C C . ALA A 1 183 ? -5.823 -12.365 1.729 1.00 90.62 183 ALA A C 1
ATOM 1440 O O . ALA A 1 183 ? -6.239 -11.257 1.382 1.00 90.62 183 ALA A O 1
ATOM 1441 N N . ALA A 1 184 ? -6.087 -13.470 1.024 1.00 90.81 184 ALA A N 1
ATOM 1442 C CA . ALA A 1 184 ? -6.824 -13.454 -0.235 1.00 90.81 184 ALA A CA 1
ATOM 1443 C C . ALA A 1 184 ? -8.223 -12.835 -0.079 1.00 90.81 184 ALA A C 1
ATOM 1445 O O . ALA A 1 184 ? -8.625 -12.012 -0.904 1.00 90.81 184 ALA A O 1
ATOM 1446 N N . ALA A 1 185 ? -8.955 -13.179 0.985 1.00 91.25 185 ALA A N 1
ATOM 1447 C CA . ALA A 1 185 ? -10.289 -12.645 1.235 1.00 91.25 185 ALA A CA 1
ATOM 1448 C C . ALA A 1 185 ? -10.270 -11.123 1.445 1.00 91.25 185 ALA A C 1
ATOM 1450 O O . ALA A 1 185 ? -11.050 -10.414 0.806 1.00 91.25 185 ALA A O 1
ATOM 1451 N N . PHE A 1 186 ? -9.371 -10.608 2.289 1.00 93.19 186 PHE A N 1
ATOM 1452 C CA . PHE A 1 186 ? -9.243 -9.164 2.513 1.00 93.19 186 PHE A CA 1
ATOM 1453 C C . PHE A 1 186 ? -8.801 -8.424 1.250 1.00 93.19 186 PHE A C 1
ATOM 1455 O O . PHE A 1 186 ? -9.415 -7.420 0.889 1.00 93.19 186 PHE A O 1
ATOM 1462 N N . ILE A 1 187 ? -7.814 -8.957 0.525 1.00 93.38 187 ILE A N 1
ATOM 1463 C CA . ILE A 1 187 ? -7.324 -8.381 -0.733 1.00 93.38 187 ILE A CA 1
ATOM 1464 C C . ILE A 1 187 ? -8.459 -8.233 -1.755 1.00 93.38 187 ILE A C 1
ATOM 1466 O O . ILE A 1 187 ? -8.537 -7.214 -2.440 1.00 93.38 187 ILE A O 1
ATOM 1470 N N . GLN A 1 188 ? -9.364 -9.209 -1.875 1.00 93.94 188 GLN A N 1
ATOM 1471 C CA . GLN A 1 188 ? -10.500 -9.078 -2.798 1.00 93.94 188 GLN A CA 1
ATOM 1472 C C . GLN A 1 188 ? -11.460 -7.960 -2.386 1.00 93.94 188 GLN A C 1
ATOM 1474 O O . GLN A 1 188 ? -11.968 -7.238 -3.246 1.00 93.94 188 GLN A O 1
ATOM 1479 N N . VAL A 1 189 ? -11.686 -7.772 -1.085 1.00 94.25 189 VAL A N 1
ATOM 1480 C CA . VAL A 1 189 ? -12.560 -6.698 -0.601 1.00 94.25 189 VAL A CA 1
ATOM 1481 C C . VAL A 1 189 ? -11.909 -5.325 -0.795 1.00 94.25 189 VAL A C 1
ATOM 1483 O O . VAL A 1 189 ? -12.578 -4.417 -1.289 1.00 94.25 189 VAL A O 1
ATOM 1486 N N . MET A 1 190 ? -10.604 -5.194 -0.537 1.00 93.50 190 MET A N 1
ATOM 1487 C CA . MET A 1 190 ? -9.828 -3.959 -0.751 1.00 93.50 190 MET A CA 1
ATOM 1488 C C . MET A 1 190 ? -9.905 -3.436 -2.197 1.00 93.50 190 MET A C 1
ATOM 1490 O O . MET A 1 190 ? -9.858 -2.233 -2.426 1.00 93.50 190 MET A O 1
ATOM 1494 N N . LYS A 1 191 ? -10.094 -4.314 -3.195 1.00 94.50 191 LYS A N 1
ATOM 1495 C CA . LYS A 1 191 ? -10.285 -3.911 -4.608 1.00 94.50 191 LYS A CA 1
ATOM 1496 C C . LYS A 1 191 ? -11.580 -3.148 -4.865 1.00 94.50 191 LYS A C 1
ATOM 1498 O O . LYS A 1 191 ? -11.728 -2.557 -5.931 1.00 94.50 191 LYS A O 1
ATOM 1503 N N . THR A 1 192 ? -12.546 -3.209 -3.952 1.00 94.25 192 THR A N 1
ATOM 1504 C CA . THR A 1 192 ? -13.908 -2.707 -4.196 1.00 94.25 192 THR A CA 1
ATOM 1505 C C . THR A 1 192 ? -14.474 -1.861 -3.062 1.00 94.25 192 THR A C 1
ATOM 1507 O O . THR A 1 192 ? -15.457 -1.142 -3.277 1.00 94.25 192 THR A O 1
ATOM 1510 N N . ARG A 1 193 ? -13.859 -1.890 -1.878 1.00 94.69 193 ARG A N 1
ATOM 1511 C CA . ARG A 1 193 ? -14.313 -1.196 -0.671 1.00 94.69 193 ARG A CA 1
ATOM 1512 C C . ARG A 1 193 ? -13.149 -0.502 0.012 1.00 94.69 193 ARG A C 1
ATOM 1514 O O . ARG A 1 193 ? -12.048 -1.041 0.047 1.00 94.69 193 ARG A O 1
ATOM 1521 N N . ASP A 1 194 ? -13.443 0.661 0.575 1.00 93.50 194 ASP A N 1
ATOM 1522 C CA . ASP A 1 194 ? -12.527 1.331 1.486 1.00 93.50 194 ASP A CA 1
ATOM 1523 C C . ASP A 1 194 ? -12.374 0.492 2.759 1.00 93.50 194 ASP A C 1
ATOM 1525 O O . ASP A 1 194 ? -13.268 -0.284 3.130 1.00 93.50 194 ASP A O 1
ATOM 1529 N N . CYS A 1 195 ? -11.228 0.645 3.409 1.00 92.44 195 CYS A N 1
ATOM 1530 C CA . CYS A 1 195 ? -10.920 -0.035 4.658 1.00 92.44 195 CYS A CA 1
ATOM 1531 C C . CYS A 1 195 ? -10.671 0.971 5.775 1.00 92.44 195 CYS A C 1
ATOM 1533 O O . CYS A 1 195 ? -10.335 2.113 5.504 1.00 92.44 195 CYS A O 1
ATOM 1535 N N . VAL A 1 196 ? -10.799 0.556 7.028 1.00 91.62 196 VAL A N 1
ATOM 1536 C CA . VAL A 1 196 ? -10.549 1.383 8.208 1.00 91.62 196 VAL A CA 1
ATOM 1537 C C . VAL A 1 196 ? -9.660 0.607 9.167 1.00 91.62 196 VAL A C 1
ATOM 1539 O O . VAL A 1 196 ? -9.956 -0.543 9.496 1.00 91.62 196 VAL A O 1
ATOM 1542 N N . VAL A 1 197 ? -8.577 1.233 9.618 1.00 89.50 197 VAL A N 1
ATOM 1543 C CA . VAL A 1 197 ? -7.808 0.789 10.784 1.00 89.50 197 VAL A CA 1
ATOM 1544 C C . VAL A 1 197 ? -8.275 1.604 11.982 1.00 89.50 197 VAL A C 1
ATOM 1546 O O . VAL A 1 197 ? -8.108 2.818 11.989 1.00 89.50 197 VAL A O 1
ATOM 1549 N N . SER A 1 198 ? -8.830 0.942 12.990 1.00 90.00 198 SER A N 1
ATOM 1550 C CA . SER A 1 198 ? -9.198 1.557 14.267 1.00 90.00 198 SER A CA 1
ATOM 1551 C C . SER A 1 198 ? -8.195 1.137 15.335 1.00 90.00 198 SER A C 1
ATOM 1553 O O . SER A 1 198 ? -7.911 -0.058 15.465 1.00 90.00 198 SER A O 1
ATOM 1555 N N . TYR A 1 199 ? -7.615 2.084 16.069 1.00 87.44 199 TYR A N 1
ATOM 1556 C CA . TYR A 1 199 ? -6.630 1.790 17.113 1.00 87.44 199 TYR A CA 1
ATOM 1557 C C . TYR A 1 199 ? -6.552 2.894 18.170 1.00 87.44 199 TYR A C 1
ATOM 1559 O O . TYR A 1 199 ? -6.771 4.068 17.884 1.00 87.44 199 TYR A O 1
ATOM 1567 N N . THR A 1 200 ? -6.142 2.532 19.384 1.00 87.44 200 THR A N 1
ATOM 1568 C CA . THR A 1 200 ? -5.853 3.491 20.459 1.00 87.44 200 THR A CA 1
ATOM 1569 C C . THR A 1 200 ? -4.335 3.725 20.565 1.00 87.44 200 THR A C 1
ATOM 1571 O O . THR A 1 200 ? -3.600 2.807 20.953 1.00 87.44 200 THR A O 1
ATOM 1574 N N . PRO A 1 201 ? -3.819 4.913 20.200 1.00 79.88 201 PRO A N 1
ATOM 1575 C CA . PRO A 1 201 ? -2.427 5.299 20.418 1.00 79.88 201 PRO A CA 1
ATOM 1576 C C . PRO A 1 201 ? -2.115 5.476 21.912 1.00 79.88 201 PRO A C 1
ATOM 1578 O O . PRO A 1 201 ? -3.013 5.642 22.730 1.00 79.88 201 PRO A O 1
ATOM 1581 N N . LYS A 1 202 ? -0.824 5.537 22.261 1.00 79.12 202 LYS A N 1
ATOM 1582 C CA . LYS A 1 202 ? -0.363 5.735 23.651 1.00 79.12 202 LYS A CA 1
ATOM 1583 C C . LYS A 1 202 ? -0.843 7.017 24.347 1.00 79.12 202 LYS A C 1
ATOM 1585 O O . LYS A 1 202 ? -0.754 7.141 25.559 1.00 79.12 202 LYS A O 1
ATOM 1590 N N . ASN A 1 203 ? -1.274 8.014 23.580 1.00 78.50 203 ASN A N 1
ATOM 1591 C CA . ASN A 1 203 ? -1.833 9.260 24.106 1.00 78.50 203 ASN A CA 1
ATOM 1592 C C . ASN A 1 203 ? -3.361 9.198 24.286 1.00 78.50 203 ASN A C 1
ATOM 1594 O O . ASN A 1 203 ? -3.976 10.217 24.586 1.00 78.50 203 ASN A O 1
ATOM 1598 N N . GLY A 1 204 ? -3.960 8.013 24.133 1.00 77.56 204 GLY A N 1
ATOM 1599 C CA . GLY A 1 204 ? -5.268 7.674 24.685 1.00 77.56 204 GLY A CA 1
ATOM 1600 C C . GLY A 1 204 ? -6.416 7.653 23.683 1.00 77.56 204 GLY A C 1
ATOM 1601 O O . GLY A 1 204 ? -7.160 6.684 23.649 1.00 77.56 204 GLY A O 1
ATOM 1602 N N . GLU A 1 205 ? -6.611 8.684 22.869 1.00 84.69 205 GLU A N 1
ATOM 1603 C CA . GLU A 1 205 ? -7.849 8.770 22.080 1.00 84.69 205 GLU A CA 1
ATOM 1604 C C . GLU A 1 205 ? -7.856 7.811 20.882 1.00 84.69 205 GLU A C 1
ATOM 1606 O O . GLU A 1 205 ? -6.974 7.889 20.025 1.00 84.69 205 GLU A O 1
ATOM 1611 N N . THR A 1 206 ? -8.859 6.926 20.811 1.00 88.12 206 THR A N 1
ATOM 1612 C CA . THR A 1 206 ? -9.068 6.004 19.685 1.00 88.12 206 THR A CA 1
ATOM 1613 C C . THR A 1 206 ? -9.163 6.757 18.365 1.00 88.12 206 THR A C 1
ATOM 1615 O O . THR A 1 206 ? -9.861 7.761 18.249 1.00 88.12 206 THR A O 1
ATOM 1618 N N . ARG A 1 207 ? -8.459 6.248 17.355 1.00 85.50 207 ARG A N 1
ATOM 1619 C CA . ARG A 1 207 ? -8.381 6.829 16.019 1.00 85.50 207 ARG A CA 1
ATOM 1620 C C . ARG A 1 207 ? -8.846 5.838 14.978 1.00 85.50 207 ARG A C 1
ATOM 1622 O O . ARG A 1 207 ? -8.420 4.684 14.998 1.00 85.50 207 ARG A O 1
ATOM 1629 N N . ASP A 1 208 ? -9.608 6.356 14.027 1.00 88.69 208 ASP A N 1
ATOM 1630 C CA . ASP A 1 208 ? -10.012 5.644 12.826 1.00 88.69 208 ASP A CA 1
ATOM 1631 C C . ASP A 1 208 ? -9.286 6.225 11.618 1.00 88.69 208 ASP A C 1
ATOM 1633 O O . ASP A 1 208 ? -9.326 7.425 11.347 1.00 88.69 208 ASP A O 1
ATOM 1637 N N . VAL A 1 209 ? -8.612 5.346 10.886 1.00 85.06 209 VAL A N 1
ATOM 1638 C CA . VAL A 1 209 ? -7.798 5.694 9.726 1.00 85.06 209 VAL A CA 1
ATOM 1639 C C . VAL A 1 209 ? -8.358 4.972 8.521 1.00 85.06 209 VAL A C 1
ATOM 1641 O O . VAL A 1 209 ? -8.167 3.766 8.359 1.00 85.06 209 VAL A O 1
ATOM 1644 N N . THR A 1 210 ? -9.065 5.710 7.674 1.00 86.81 210 THR A N 1
ATOM 1645 C CA . THR A 1 210 ? -9.608 5.177 6.428 1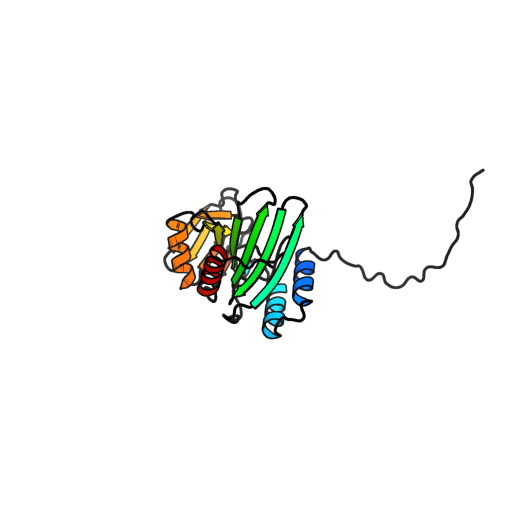.00 86.81 210 THR A CA 1
ATOM 1646 C C . THR A 1 210 ? -8.506 5.029 5.385 1.00 86.81 210 THR A C 1
ATOM 1648 O O . THR A 1 210 ? -7.555 5.806 5.299 1.00 86.81 210 THR A O 1
ATOM 1651 N N . MET A 1 211 ? -8.661 4.003 4.569 1.00 87.44 211 MET A N 1
ATOM 1652 C CA . MET A 1 211 ? -7.859 3.682 3.414 1.00 87.44 211 MET A CA 1
ATOM 1653 C C . MET A 1 211 ? -8.769 3.625 2.194 1.00 87.44 211 MET A C 1
ATOM 1655 O O . MET A 1 211 ? -9.641 2.759 2.108 1.00 87.44 211 MET A O 1
ATOM 1659 N N . LEU A 1 212 ? -8.551 4.531 1.248 1.00 88.94 212 LEU A N 1
ATOM 1660 C CA . LEU A 1 212 ? -9.295 4.582 -0.000 1.00 88.94 212 LEU A CA 1
ATOM 1661 C C . LEU A 1 212 ? -8.927 3.397 -0.891 1.00 88.94 212 LEU A C 1
ATOM 1663 O O . LEU A 1 212 ? -7.748 3.125 -1.139 1.00 88.94 212 LEU A O 1
ATOM 1667 N N . LYS A 1 213 ? -9.943 2.748 -1.457 1.00 92.69 213 LYS A N 1
ATOM 1668 C CA . LYS A 1 213 ? -9.792 1.693 -2.472 1.00 92.69 213 LYS A CA 1
ATOM 1669 C C . LYS A 1 213 ? -9.253 2.201 -3.807 1.00 92.69 213 LYS A C 1
ATOM 1671 O O . LYS A 1 213 ? -8.812 1.408 -4.633 1.00 92.69 213 LYS A O 1
ATOM 1676 N N . HIS A 1 214 ? -9.374 3.504 -4.060 1.00 91.88 214 HIS A N 1
ATOM 1677 C CA . HIS A 1 214 ? -9.120 4.117 -5.362 1.00 91.88 214 HIS A CA 1
ATOM 1678 C C . HIS A 1 214 ? -7.676 3.887 -5.815 1.00 91.88 214 HIS A C 1
ATOM 1680 O O . HIS A 1 214 ? -6.748 4.378 -5.178 1.00 91.88 214 HIS A O 1
ATOM 1686 N N . GLY A 1 215 ? -7.488 3.131 -6.899 1.00 91.44 215 GLY A N 1
ATOM 1687 C CA . GLY A 1 215 ? -6.175 2.734 -7.419 1.00 91.44 215 GLY A CA 1
ATOM 1688 C C . GLY A 1 215 ? -5.644 1.395 -6.906 1.00 91.44 215 GLY A C 1
ATOM 1689 O O . GLY A 1 215 ? -4.700 0.863 -7.486 1.00 91.44 215 GLY A O 1
ATOM 1690 N N . PHE A 1 216 ? -6.243 0.790 -5.869 1.00 94.44 216 PHE A N 1
ATOM 1691 C CA . PHE A 1 216 ? -5.725 -0.463 -5.303 1.00 94.44 216 PHE A CA 1
ATOM 1692 C C . PHE A 1 216 ? -5.765 -1.606 -6.314 1.00 94.44 216 PHE A C 1
ATOM 1694 O O . PHE A 1 216 ? -4.825 -2.393 -6.408 1.00 94.44 216 PHE A O 1
ATOM 1701 N N . ARG A 1 217 ? -6.857 -1.726 -7.078 1.00 96.31 217 ARG A N 1
ATOM 1702 C CA . ARG A 1 217 ? -7.020 -2.804 -8.061 1.00 96.31 217 ARG A CA 1
ATOM 1703 C C . ARG A 1 217 ? -5.962 -2.704 -9.157 1.00 96.31 217 ARG A C 1
ATOM 1705 O O . ARG A 1 217 ? -5.407 -3.726 -9.573 1.00 96.31 217 ARG A O 1
ATOM 1712 N N . GLU A 1 218 ? -5.696 -1.495 -9.619 1.00 95.19 218 GLU A N 1
ATOM 1713 C CA . GLU A 1 218 ? -4.742 -1.184 -10.673 1.00 95.19 218 GLU A CA 1
ATOM 1714 C C . GLU A 1 218 ? -3.308 -1.396 -10.174 1.00 95.19 218 GLU A C 1
ATOM 1716 O O . GLU A 1 218 ? -2.543 -2.100 -10.836 1.00 95.19 218 GLU A O 1
ATOM 1721 N N . ALA A 1 219 ? -2.983 -0.910 -8.972 1.00 92.69 219 ALA A N 1
ATOM 1722 C CA . ALA A 1 219 ? -1.707 -1.137 -8.292 1.00 92.69 219 ALA A CA 1
ATOM 1723 C C . ALA A 1 219 ? -1.437 -2.635 -8.054 1.00 92.69 219 ALA A C 1
ATOM 1725 O O . ALA A 1 219 ? -0.375 -3.152 -8.403 1.00 92.69 219 ALA A O 1
ATOM 1726 N N . TYR A 1 220 ? -2.433 -3.368 -7.549 1.00 94.56 220 TYR A N 1
ATOM 1727 C CA . TYR A 1 220 ? -2.370 -4.820 -7.366 1.00 94.56 220 TYR A CA 1
ATOM 1728 C C . TYR A 1 220 ? -2.094 -5.540 -8.691 1.00 94.56 220 TYR A C 1
ATOM 1730 O O . TYR A 1 220 ? -1.213 -6.395 -8.776 1.00 94.56 220 TYR A O 1
ATOM 1738 N N . SER A 1 221 ? -2.817 -5.164 -9.749 1.00 94.19 221 SER A N 1
ATOM 1739 C CA . SER A 1 221 ? -2.640 -5.757 -11.079 1.00 94.19 221 SER A CA 1
ATOM 1740 C C . SER A 1 221 ? -1.270 -5.422 -11.675 1.00 94.19 221 SER A C 1
ATOM 1742 O O . SER A 1 221 ? -0.672 -6.259 -12.349 1.00 94.19 221 SER A O 1
ATOM 1744 N N . TYR A 1 222 ? -0.755 -4.215 -11.426 1.00 93.19 222 TYR A N 1
ATOM 1745 C CA . TYR A 1 222 ? 0.588 -3.812 -11.833 1.00 93.19 222 TYR A CA 1
ATOM 1746 C C . TYR A 1 222 ? 1.657 -4.681 -11.166 1.00 93.19 222 TYR A C 1
ATOM 1748 O O . TYR A 1 222 ? 2.480 -5.267 -11.871 1.00 93.19 222 TYR A O 1
ATOM 1756 N N . ALA A 1 223 ? 1.593 -4.838 -9.840 1.00 92.12 223 ALA A N 1
ATOM 1757 C CA . ALA A 1 223 ? 2.515 -5.683 -9.084 1.00 92.12 223 ALA A CA 1
ATOM 1758 C C . ALA A 1 223 ? 2.516 -7.128 -9.608 1.00 92.12 223 ALA A C 1
ATOM 1760 O O . ALA A 1 223 ? 3.572 -7.673 -9.912 1.00 92.12 223 ALA A O 1
ATOM 1761 N N . GLN A 1 224 ? 1.340 -7.730 -9.815 1.00 91.50 224 GLN A N 1
ATOM 1762 C CA . GLN A 1 224 ? 1.235 -9.090 -10.364 1.00 91.50 224 GLN A CA 1
ATOM 1763 C C . GLN A 1 224 ? 1.876 -9.236 -11.751 1.00 91.50 224 GLN A C 1
ATOM 1765 O O . GLN A 1 224 ? 2.547 -10.236 -12.025 1.00 91.50 224 GLN A O 1
ATOM 1770 N N . ARG A 1 225 ? 1.697 -8.244 -12.633 1.00 91.00 225 ARG A N 1
ATOM 1771 C CA . ARG A 1 225 ? 2.353 -8.247 -13.949 1.00 91.00 225 ARG A CA 1
ATOM 1772 C C . ARG A 1 225 ? 3.869 -8.147 -13.811 1.00 91.00 225 ARG A C 1
ATOM 1774 O O . ARG A 1 225 ? 4.572 -8.925 -14.451 1.00 91.00 225 ARG A O 1
ATOM 1781 N N . TYR A 1 226 ? 4.363 -7.262 -12.945 1.00 90.00 226 TYR A N 1
ATOM 1782 C CA . TYR A 1 226 ? 5.798 -7.104 -12.700 1.00 90.00 226 TYR A CA 1
ATOM 1783 C C . TYR A 1 226 ? 6.432 -8.388 -12.148 1.00 90.00 226 TYR A C 1
ATOM 1785 O O . TYR A 1 226 ? 7.509 -8.781 -12.579 1.00 90.00 226 TYR A O 1
ATOM 1793 N N . MET A 1 227 ? 5.737 -9.103 -11.261 1.00 87.31 227 MET A N 1
ATOM 1794 C CA . MET A 1 227 ? 6.184 -10.404 -10.745 1.00 87.31 227 MET A CA 1
ATOM 1795 C C . MET A 1 227 ? 6.390 -11.454 -11.846 1.00 87.31 227 MET A C 1
ATOM 1797 O O . MET A 1 227 ? 7.231 -12.338 -11.702 1.00 87.31 227 MET A O 1
ATOM 1801 N N . THR A 1 228 ? 5.621 -11.361 -12.933 1.00 85.06 228 THR A N 1
ATOM 1802 C CA . THR A 1 228 ? 5.676 -12.302 -14.063 1.00 85.06 228 THR A CA 1
ATOM 1803 C C . THR A 1 228 ? 6.704 -11.874 -15.110 1.00 85.06 228 THR A C 1
ATOM 1805 O O . THR A 1 228 ? 7.391 -12.710 -15.691 1.00 85.06 228 THR A O 1
ATOM 1808 N N . SER A 1 229 ? 6.813 -10.569 -15.353 1.00 84.44 229 SER A N 1
ATOM 1809 C CA . SER A 1 229 ? 7.709 -9.976 -16.342 1.00 84.44 229 SER A CA 1
ATOM 1810 C C . SER A 1 229 ? 8.348 -8.717 -15.750 1.00 84.44 229 SER A C 1
ATOM 1812 O O . SER A 1 229 ? 7.891 -7.608 -16.047 1.00 84.44 229 SER A O 1
ATOM 1814 N N . PRO A 1 230 ? 9.372 -8.866 -14.891 1.00 80.19 230 PRO A N 1
ATOM 1815 C CA . PRO A 1 230 ? 10.034 -7.722 -14.284 1.00 80.19 230 PRO A CA 1
ATOM 1816 C C . PRO A 1 230 ? 10.722 -6.909 -15.377 1.00 80.19 230 PRO A C 1
ATOM 1818 O O . PRO A 1 230 ? 11.359 -7.474 -16.271 1.00 80.19 230 PRO A O 1
ATOM 1821 N N . LYS A 1 231 ? 10.606 -5.583 -15.301 1.00 70.62 231 LYS A N 1
ATOM 1822 C CA . LYS A 1 231 ? 11.468 -4.715 -16.101 1.00 70.62 231 LYS A CA 1
ATOM 1823 C C . LYS A 1 231 ? 12.897 -4.913 -15.599 1.00 70.62 231 LYS A C 1
ATOM 1825 O O . LYS A 1 231 ? 13.148 -4.833 -14.399 1.00 70.62 231 LYS A O 1
ATOM 1830 N N . MET A 1 232 ? 13.803 -5.247 -16.507 1.00 63.06 232 MET A N 1
ATOM 1831 C CA . MET A 1 232 ? 15.233 -5.120 -16.257 1.00 63.06 232 MET A CA 1
ATOM 1832 C C . MET A 1 232 ? 15.656 -3.809 -16.911 1.00 63.06 232 MET A C 1
ATOM 1834 O O . MET A 1 232 ? 15.182 -3.534 -18.016 1.00 63.06 232 MET A O 1
ATOM 1838 N N . GLY A 1 233 ? 16.440 -3.002 -16.193 1.00 52.75 233 GLY A N 1
ATOM 1839 C CA . GLY A 1 233 ? 17.058 -1.802 -16.761 1.00 52.75 233 GLY A CA 1
ATOM 1840 C C . GLY A 1 233 ? 17.945 -2.134 -17.953 1.00 52.75 233 GLY A C 1
ATOM 1841 O O . GLY A 1 233 ? 18.447 -3.284 -18.006 1.00 52.75 233 GLY A O 1
#

Foldseek 3Di:
DDDDDDDDDDDDPDDPPPPDPQDQWNVQLVVQLPDPPDDPQRNVVLVVLSPDDLLQFLDDPWDAQDWAWRDWDWDDDPFKIKIWTKTDGTQKIKIKIWMDTPPDPDIKIKMKIAGNRNDDDDDHHDDRQAAWMWMDILPFDIKIKGHHHQAAFQWKKWKDQPPDIDIDGRDPDRIDMDGDPSRVVVLVSLLPTKMWIWGHHNVGDIGIHIYDSRNSNSSVVVSVVCSVPPDDD

Radius of gyration: 21.86 Å; chains: 1; bounding box: 78×56×43 Å

Secondary structure (DSSP, 8-state):
-----------------------HHHHHHHHHHT-TTS-HHHHHHHHHHHS--GGGTT-SSPPPSS-EEEEEEEEE-SSEEEEEEEEEETTEEEEEEEEEETT-S-EEEEEEEEE--S--SSSS----SSEEEEEEETTEEEEEEEE--PBPTT-EEEEEETTEEEEEE--S-SEEEE-HHHHHHHHHHHTTS-EEEEE-BTTS--EEEEE--TTHHHHHHHHHHHHHSPPP-

pLDDT: mean 73.52, std 18.24, range [29.73, 96.31]